Protein AF-A0A2S2PW31-F1 (afdb_monomer_lite)

Foldseek 3Di:
DDKDKDFDDDDPQCVVCQVQQFDRCVGQPLVNVLVVQVVVQVVQVVVQKHFPDDNVPSVVRRVANQWHWDDDPTIIMIDGNGHMDGNQWDKDKDWDDWDWEDDPQKIKTFDADTKIWIATPRPRDIDIQDDPQVVQPDVVVHVDHDGDPDDPDPALRRVLVVCVVVVHDPVSNVVRTDMDIDRDDPPQDWDWADPDPPDIDIYSQDPPDDPDDDPPPPPPPPDPDPPVQFDPPPPPCPDPVCPVVDDDPDPVNGGDPVDPPDDDDDPPDDDDVDPVVVVVVPPPDPDDDDDDWDDDPPDTDDDDPDDDDDDDDDDD

Radius of gyration: 28.31 Å; chains: 1; bounding box: 77×51×72 Å

Sequence (316 aa):
MLIKFINYERESSTHLHCKIGKIPPRLINVNILYDDLQKLTKILKKDGYELAISTDDISSYYNIPITECQFSKTEILVKLKIPIREIKTNWKLFQYIPAHFKSNNSTCIIYSEKTYVAVNKINNEHRIISGIGLQHCDPPVTDLCYIPKFSSDISLTPKCVESIFKNSPLNEINKYCYFQCVTQDENDDTIIKQIGIHTFAVTNPQPTLFISVFISVTLTIQRVLPISWTTLKSLKIIHEEQKDKMFFTNLTEILNHDWKKNIPNFHINKQIKDPEEYFKEIVLEKMYTCICIHQIDSFLVVTLHYIVMIVIHKCF

Structure (mmCIF, N/CA/C/O backbone):
data_AF-A0A2S2PW31-F1
#
_entry.id   AF-A0A2S2PW31-F1
#
loop_
_atom_site.group_PDB
_atom_site.id
_atom_site.type_symbol
_atom_site.label_atom_id
_atom_site.label_alt_id
_atom_site.label_comp_id
_atom_site.label_asym_id
_atom_site.label_entity_id
_atom_site.label_seq_id
_atom_site.pdbx_PDB_ins_code
_atom_site.Cartn_x
_atom_site.Cartn_y
_atom_site.Cartn_z
_atom_site.occupancy
_atom_site.B_iso_or_equiv
_atom_site.auth_seq_id
_atom_site.auth_comp_id
_atom_site.auth_asym_id
_atom_site.auth_atom_id
_atom_site.pdbx_PDB_model_num
ATOM 1 N N . MET A 1 1 ? -16.645 5.945 11.555 1.00 61.53 1 MET A N 1
ATOM 2 C CA . MET A 1 1 ? -15.922 6.524 12.710 1.00 61.53 1 MET A CA 1
ATOM 3 C C . MET A 1 1 ? -16.697 6.163 13.965 1.00 61.53 1 MET A C 1
ATOM 5 O O . MET A 1 1 ? -17.889 6.436 13.997 1.00 61.53 1 MET A O 1
ATOM 9 N N . LEU A 1 2 ? -16.061 5.516 14.945 1.00 70.19 2 LEU A N 1
ATOM 10 C CA . LEU A 1 2 ? -16.671 5.258 16.257 1.00 70.19 2 LEU A CA 1
ATOM 11 C C . LEU A 1 2 ? -16.166 6.312 17.242 1.00 70.19 2 LEU A C 1
ATOM 13 O O . LEU A 1 2 ? -14.972 6.604 17.256 1.00 70.19 2 LEU A O 1
ATOM 17 N N . ILE A 1 3 ? -17.067 6.892 18.029 1.00 70.69 3 ILE A N 1
ATOM 18 C CA . ILE A 1 3 ? -16.764 7.968 18.976 1.00 70.69 3 ILE A CA 1
ATOM 19 C C . ILE A 1 3 ? -17.248 7.539 20.360 1.00 70.69 3 ILE A C 1
ATOM 21 O O . ILE A 1 3 ? -18.401 7.127 20.490 1.00 70.69 3 ILE A O 1
ATOM 25 N N . LYS A 1 4 ? -16.394 7.658 21.385 1.00 77.75 4 LYS A N 1
ATOM 26 C CA . LYS A 1 4 ? -16.771 7.406 22.784 1.00 77.75 4 LYS A CA 1
ATOM 27 C C . LYS A 1 4 ? -16.286 8.489 23.734 1.00 77.75 4 LYS A C 1
ATOM 29 O O . LYS A 1 4 ? -15.140 8.917 23.638 1.00 77.75 4 LYS A O 1
ATOM 34 N N . PHE A 1 5 ? -17.159 8.847 24.673 1.00 71.75 5 PHE A N 1
ATOM 35 C CA . PHE A 1 5 ? -16.866 9.686 25.831 1.00 71.75 5 PHE A CA 1
ATOM 36 C C . PHE A 1 5 ? -16.784 8.798 27.065 1.00 71.75 5 PHE A C 1
ATOM 38 O O . PHE A 1 5 ? -17.670 7.970 27.285 1.00 71.75 5 PHE A O 1
ATOM 45 N N . ILE A 1 6 ? -15.705 8.928 27.830 1.00 75.75 6 ILE A N 1
ATOM 46 C CA . ILE A 1 6 ? -15.482 8.115 29.025 1.00 75.75 6 ILE A CA 1
ATOM 47 C C . ILE A 1 6 ? -14.974 9.025 30.145 1.00 75.75 6 ILE A C 1
ATOM 49 O O . ILE A 1 6 ? -14.079 9.843 29.920 1.00 75.75 6 ILE A O 1
ATOM 53 N N . ASN A 1 7 ? -15.542 8.870 31.343 1.00 70.50 7 ASN A N 1
ATOM 54 C CA . ASN A 1 7 ? -15.032 9.514 32.551 1.00 70.50 7 ASN A CA 1
ATOM 55 C C . ASN A 1 7 ? -13.636 8.974 32.855 1.00 70.50 7 ASN A C 1
ATOM 57 O O . ASN A 1 7 ? -13.423 7.761 32.888 1.00 70.50 7 ASN A O 1
ATOM 61 N N . TYR A 1 8 ? -12.684 9.881 33.031 1.00 62.16 8 TYR A N 1
ATOM 62 C CA . TYR A 1 8 ? -11.268 9.554 33.016 1.00 62.16 8 TYR A CA 1
ATOM 63 C C . TYR A 1 8 ? -10.553 10.122 34.241 1.00 62.16 8 TYR A C 1
ATOM 65 O O . TYR A 1 8 ? -10.504 11.335 34.438 1.00 62.16 8 TYR A O 1
ATOM 73 N N . GLU A 1 9 ? -9.933 9.238 35.021 1.00 67.00 9 GLU A N 1
ATOM 74 C CA . GLU A 1 9 ? -8.882 9.605 35.969 1.00 67.00 9 GLU A CA 1
ATOM 75 C C . GLU A 1 9 ? -7.525 9.535 35.261 1.00 67.00 9 GLU A C 1
ATOM 77 O O . GLU A 1 9 ? -7.250 8.594 34.517 1.00 67.00 9 GLU A O 1
ATOM 82 N N . ARG A 1 10 ? -6.672 10.549 35.462 1.00 67.06 10 ARG A N 1
ATOM 83 C CA . ARG A 1 10 ? -5.381 10.682 34.766 1.00 67.06 10 ARG A CA 1
ATOM 84 C C . ARG A 1 10 ? -4.503 9.445 34.968 1.00 67.06 10 ARG A C 1
ATOM 86 O O . ARG A 1 10 ? -3.886 9.283 36.014 1.00 67.06 10 ARG A O 1
ATOM 93 N N . GLU A 1 11 ? -4.366 8.633 33.925 1.00 73.81 11 GLU A N 1
ATOM 94 C CA . GLU A 1 11 ? -3.561 7.420 33.929 1.00 73.81 11 GLU A CA 1
ATOM 95 C C . GLU A 1 11 ? -2.531 7.411 32.785 1.00 73.81 11 GLU A C 1
ATOM 97 O O . GLU A 1 11 ? -2.844 7.618 31.610 1.00 73.81 11 GLU A O 1
ATOM 102 N N . SER A 1 12 ? -1.267 7.140 33.130 1.00 78.06 12 SER A N 1
ATOM 103 C CA . SER A 1 12 ? -0.129 7.219 32.199 1.00 78.06 12 SER A CA 1
ATOM 104 C C . SER A 1 12 ? -0.249 6.260 31.004 1.00 78.06 12 SER A C 1
ATOM 106 O O . SER A 1 12 ? 0.067 6.626 29.871 1.00 78.06 12 SER A O 1
ATOM 108 N N . SER A 1 13 ? -0.776 5.049 31.219 1.00 84.25 13 SER A N 1
ATOM 109 C CA . SER A 1 13 ? -0.904 4.031 30.167 1.00 84.25 13 SER A CA 1
ATOM 110 C C . SER A 1 13 ? -1.928 4.415 29.094 1.00 84.25 13 SER A C 1
ATOM 112 O O . SER A 1 13 ? -1.688 4.201 27.907 1.00 84.25 13 SER A O 1
ATOM 114 N N . THR A 1 14 ? -3.050 5.023 29.478 1.00 85.19 14 THR A N 1
ATOM 115 C CA . THR A 1 14 ? -4.075 5.514 28.545 1.00 85.19 14 THR A CA 1
ATOM 116 C C . THR A 1 14 ? -3.544 6.675 27.709 1.00 85.19 14 THR A C 1
ATOM 118 O O . THR A 1 14 ? -3.706 6.680 26.487 1.00 85.19 14 THR A O 1
ATOM 121 N N . HIS A 1 15 ? -2.827 7.616 28.335 1.00 87.06 15 HIS A N 1
ATOM 122 C CA . HIS A 1 15 ? -2.140 8.685 27.610 1.00 87.06 15 HIS A CA 1
ATOM 123 C C . HIS A 1 15 ? -1.120 8.144 26.608 1.00 87.06 15 HIS A C 1
ATOM 125 O O . HIS A 1 15 ? -1.061 8.643 25.484 1.00 87.06 15 HIS A O 1
ATOM 131 N N . LEU A 1 16 ? -0.346 7.123 26.988 1.00 90.12 16 LEU A N 1
ATOM 132 C CA . LEU A 1 16 ? 0.642 6.517 26.102 1.00 90.12 16 LEU A CA 1
ATOM 133 C C . LEU A 1 16 ? -0.015 5.904 24.862 1.00 90.12 16 LEU A C 1
ATOM 135 O O . LEU A 1 16 ? 0.392 6.251 23.757 1.00 90.12 16 LEU A O 1
ATOM 139 N N . HIS A 1 17 ? -1.046 5.063 25.029 1.00 92.62 17 HIS A N 1
ATOM 140 C CA . HIS A 1 17 ? -1.771 4.452 23.905 1.00 92.62 17 HIS A CA 1
ATOM 141 C C . HIS A 1 17 ? -2.334 5.512 22.955 1.00 92.62 17 HIS A C 1
ATOM 143 O O . HIS A 1 17 ? -2.095 5.450 21.752 1.00 92.62 17 HIS A O 1
ATOM 149 N N . CYS A 1 18 ? -2.982 6.541 23.500 1.00 90.94 18 CYS A N 1
ATOM 150 C CA . CYS A 1 18 ? -3.490 7.662 22.720 1.00 90.94 18 CYS A CA 1
ATOM 151 C C . CYS A 1 18 ? -2.388 8.428 21.974 1.00 90.94 18 CYS A C 1
ATOM 153 O O . CYS A 1 18 ? -2.574 8.788 20.815 1.00 90.94 18 CYS A O 1
ATOM 155 N N . LYS A 1 19 ? -1.230 8.661 22.609 1.00 92.12 19 LYS A N 1
ATOM 156 C CA . LYS A 1 19 ? -0.094 9.368 21.993 1.00 92.12 19 LYS A CA 1
ATOM 157 C C . LYS A 1 19 ? 0.487 8.601 20.804 1.00 92.12 19 LYS A C 1
ATOM 159 O O . LYS A 1 19 ? 0.916 9.226 19.842 1.00 92.12 19 LYS A O 1
ATOM 164 N N . ILE A 1 20 ? 0.495 7.269 20.864 1.00 92.69 20 ILE A N 1
ATOM 165 C CA . ILE A 1 20 ? 0.962 6.400 19.768 1.00 92.69 20 ILE A CA 1
ATOM 166 C C . ILE A 1 20 ? -0.168 5.972 18.815 1.00 92.69 20 ILE A C 1
ATOM 168 O O . ILE A 1 20 ? 0.043 5.115 17.961 1.00 92.69 20 ILE A O 1
ATOM 172 N N . GLY A 1 21 ? -1.374 6.528 18.972 1.00 92.88 21 GLY A N 1
ATOM 173 C CA . GLY A 1 21 ? -2.531 6.239 18.125 1.00 92.88 21 GLY A CA 1
ATOM 174 C C . GLY A 1 21 ? -3.148 4.848 18.307 1.00 92.88 21 GLY A C 1
ATOM 175 O O . GLY A 1 21 ? -3.945 4.429 17.473 1.00 92.88 21 GLY A O 1
ATOM 176 N N . LYS A 1 22 ? -2.819 4.111 19.371 1.00 94.62 22 LYS A N 1
ATOM 177 C CA . LYS A 1 22 ? -3.380 2.780 19.657 1.00 94.62 22 LYS A CA 1
ATOM 178 C C . LYS A 1 22 ? -4.625 2.860 20.535 1.00 94.62 22 LYS A C 1
ATOM 180 O O . LYS A 1 22 ? -4.785 3.786 21.330 1.00 94.62 22 LYS A O 1
ATOM 185 N N . ILE A 1 23 ? -5.485 1.849 20.416 1.00 95.19 23 ILE A N 1
ATOM 186 C CA . ILE A 1 23 ? -6.692 1.725 21.241 1.00 95.19 23 ILE A CA 1
ATOM 187 C C . ILE A 1 23 ? -6.270 1.505 22.702 1.00 95.19 23 ILE A C 1
ATOM 189 O O . ILE A 1 23 ? -5.549 0.542 22.964 1.00 95.19 23 ILE A O 1
ATOM 193 N N . PRO A 1 24 ? -6.716 2.329 23.668 1.00 94.50 24 PRO A N 1
ATOM 194 C CA . PRO A 1 24 ? -6.444 2.091 25.082 1.00 94.50 24 PRO A CA 1
ATOM 195 C C . PRO A 1 24 ? -7.301 0.915 25.595 1.00 94.50 24 PRO A C 1
ATOM 197 O O . PRO A 1 24 ? -8.514 1.081 25.763 1.00 94.50 24 PRO A O 1
ATOM 200 N N . PRO A 1 25 ? -6.721 -0.265 25.894 1.00 92.94 25 PRO A N 1
ATOM 201 C CA . PRO A 1 25 ? -7.494 -1.480 26.183 1.00 92.94 25 PRO A CA 1
ATOM 202 C C . PRO A 1 25 ? -8.290 -1.410 27.492 1.00 92.94 25 PRO A C 1
ATOM 204 O O . PRO A 1 25 ? -9.270 -2.130 27.659 1.00 92.94 25 PRO A O 1
ATOM 207 N N . ARG A 1 26 ? -7.894 -0.526 28.417 1.00 89.69 26 ARG A N 1
ATOM 208 C CA . ARG A 1 26 ? -8.625 -0.277 29.668 1.00 89.69 26 ARG A CA 1
ATOM 209 C C . ARG A 1 26 ? -9.922 0.496 29.459 1.00 89.69 26 ARG A C 1
ATOM 211 O O . ARG A 1 26 ? -10.888 0.254 30.169 1.00 89.69 26 ARG A O 1
ATOM 218 N N . LEU A 1 27 ? -9.936 1.409 28.489 1.00 91.00 27 LEU A N 1
ATOM 219 C CA . LEU A 1 27 ? -11.116 2.204 28.151 1.00 91.00 27 LEU A CA 1
ATOM 220 C C . LEU A 1 27 ? -12.034 1.462 27.181 1.00 91.00 27 LEU A C 1
ATOM 222 O O . LEU A 1 27 ? -13.255 1.510 27.301 1.00 91.00 27 LEU A O 1
ATOM 226 N N . ILE A 1 28 ? -11.436 0.785 26.203 1.00 94.38 28 ILE A N 1
ATOM 227 C CA . ILE A 1 28 ? -12.142 0.042 25.166 1.00 94.38 28 ILE A CA 1
ATOM 228 C C . ILE A 1 28 ? -11.588 -1.376 25.183 1.00 94.38 28 ILE A C 1
ATOM 230 O O . ILE A 1 28 ? -10.599 -1.682 24.515 1.00 94.38 28 ILE A O 1
ATOM 234 N N . ASN A 1 29 ? -12.213 -2.233 25.986 1.00 94.69 29 ASN A N 1
ATOM 235 C CA . ASN A 1 29 ? -11.852 -3.644 26.052 1.00 94.69 29 ASN A CA 1
ATOM 236 C C . ASN A 1 29 ? -12.358 -4.411 24.816 1.00 94.69 29 ASN A C 1
ATOM 238 O O . ASN A 1 29 ? -13.149 -3.898 24.020 1.00 94.69 29 ASN A O 1
ATOM 242 N N . VAL A 1 30 ? -11.896 -5.655 24.680 1.00 95.56 30 VAL A N 1
ATOM 243 C CA . VAL A 1 30 ? -12.170 -6.508 23.516 1.00 95.56 30 VAL A CA 1
ATOM 244 C C . VAL A 1 30 ? -13.670 -6.708 23.292 1.00 95.56 30 VAL A C 1
ATOM 246 O O . VAL A 1 30 ? -14.130 -6.581 22.163 1.00 95.56 30 VAL A O 1
ATOM 249 N N . ASN A 1 31 ? -14.441 -6.953 24.354 1.00 95.88 31 ASN A N 1
ATOM 250 C CA . ASN A 1 31 ? -15.886 -7.185 24.256 1.00 95.88 31 ASN A CA 1
ATOM 251 C C . ASN A 1 31 ? -16.618 -5.930 23.767 1.00 95.88 31 ASN A C 1
ATOM 253 O O . ASN A 1 31 ? -17.439 -5.998 22.858 1.00 95.88 31 ASN A O 1
ATOM 257 N N . ILE A 1 32 ? -16.256 -4.768 24.322 1.00 95.19 32 ILE A N 1
ATOM 258 C CA . ILE A 1 32 ? -16.809 -3.474 23.918 1.00 95.19 32 ILE A CA 1
ATOM 259 C C . ILE A 1 32 ? -16.522 -3.216 22.435 1.00 95.19 32 ILE A C 1
ATOM 261 O O . ILE A 1 32 ? -17.424 -2.826 21.694 1.00 95.19 32 ILE A O 1
ATOM 265 N N . LEU A 1 33 ? -15.276 -3.428 22.000 1.00 96.38 33 LEU A N 1
ATOM 266 C CA . LEU A 1 33 ? -14.902 -3.238 20.602 1.00 96.38 33 LEU A CA 1
ATOM 267 C C . LEU A 1 33 ? -15.634 -4.228 19.689 1.00 96.38 33 LEU A C 1
ATOM 269 O O . LEU A 1 33 ? -16.123 -3.827 18.637 1.00 96.38 33 LEU A O 1
ATOM 273 N N . TYR A 1 34 ? -15.748 -5.494 20.093 1.00 96.94 34 TYR A N 1
ATOM 274 C CA . TYR A 1 34 ? -16.436 -6.533 19.330 1.00 96.94 34 TYR A CA 1
ATOM 275 C C . TYR A 1 34 ? -17.898 -6.165 19.075 1.00 96.94 34 TYR A C 1
ATOM 277 O O . TYR A 1 34 ? -18.342 -6.162 17.926 1.00 96.94 34 TYR A O 1
ATOM 285 N N . ASP A 1 35 ? -18.628 -5.780 20.122 1.00 96.06 35 ASP A N 1
ATOM 286 C CA . ASP A 1 35 ? -20.036 -5.396 20.017 1.00 96.06 35 ASP A CA 1
ATOM 287 C C . ASP A 1 35 ? -20.230 -4.181 19.102 1.00 96.06 35 ASP A C 1
ATOM 289 O O . ASP A 1 35 ? -21.164 -4.134 18.292 1.00 96.06 35 ASP A O 1
ATOM 293 N N . ASP A 1 36 ? -19.332 -3.198 19.194 1.00 95.94 36 ASP A N 1
ATOM 294 C CA . ASP A 1 36 ? -19.364 -2.016 18.338 1.00 95.94 36 ASP A CA 1
ATOM 295 C C . ASP A 1 36 ? -19.042 -2.360 16.874 1.00 95.94 36 ASP A C 1
ATOM 297 O O . ASP A 1 36 ? -19.715 -1.867 15.964 1.00 95.94 36 ASP A O 1
ATOM 301 N N . LEU A 1 37 ? -18.073 -3.249 16.626 1.00 96.81 37 LEU A N 1
ATOM 302 C CA . LEU A 1 37 ? -17.738 -3.741 15.286 1.00 96.81 37 LEU A CA 1
ATOM 303 C C . LEU A 1 37 ? -18.874 -4.577 14.679 1.00 96.81 37 LEU A C 1
ATOM 305 O O . LEU A 1 37 ? -19.151 -4.451 13.485 1.00 96.81 37 LEU A O 1
ATOM 309 N N . GLN A 1 38 ? -19.585 -5.378 15.476 1.00 96.38 38 GLN A N 1
ATOM 310 C CA . GLN A 1 38 ? -20.761 -6.134 15.028 1.00 96.38 38 GLN A CA 1
ATOM 311 C C . GLN A 1 38 ? -21.903 -5.206 14.604 1.00 96.38 38 GLN A C 1
ATOM 313 O O . GLN A 1 38 ? -22.504 -5.385 13.539 1.00 96.38 38 GLN A O 1
ATOM 318 N N . LYS A 1 39 ? -22.186 -4.169 15.403 1.00 95.62 39 LYS A N 1
ATOM 319 C CA . LYS A 1 39 ? -23.168 -3.132 15.045 1.00 95.62 39 LYS A CA 1
ATOM 320 C C . LYS A 1 39 ? -22.755 -2.411 13.764 1.00 95.62 39 LYS A C 1
ATOM 322 O O . LYS A 1 39 ? -23.572 -2.275 12.855 1.00 95.62 39 LYS A O 1
ATOM 327 N N . LEU A 1 40 ? -21.487 -2.011 13.667 1.00 95.62 40 LEU A N 1
ATOM 328 C CA . LEU A 1 40 ? -20.946 -1.331 12.495 1.00 95.62 40 LEU A CA 1
ATOM 329 C C . LEU A 1 40 ? -21.036 -2.206 11.238 1.00 95.62 40 LEU A C 1
ATOM 331 O O . LEU A 1 40 ? -21.470 -1.726 10.197 1.00 95.62 40 LEU A O 1
ATOM 335 N N . THR A 1 41 ? -20.722 -3.497 11.335 1.00 95.69 41 THR A N 1
ATOM 336 C CA . THR A 1 41 ? -20.797 -4.448 10.213 1.00 95.69 41 THR A CA 1
ATOM 337 C C . THR A 1 41 ? -22.198 -4.512 9.606 1.00 95.69 41 THR A C 1
ATOM 339 O O . THR A 1 41 ? -22.346 -4.541 8.385 1.00 95.69 41 THR A O 1
ATOM 342 N N . LYS A 1 42 ? -23.248 -4.492 10.438 1.00 94.69 42 LYS A N 1
ATOM 343 C CA . LYS A 1 42 ? -24.643 -4.483 9.962 1.00 94.69 42 LYS A CA 1
ATOM 344 C C . LYS A 1 42 ? -24.986 -3.216 9.176 1.00 94.69 42 LYS A C 1
ATOM 346 O O . LYS A 1 42 ? -25.797 -3.287 8.257 1.00 94.69 42 LYS A O 1
ATOM 351 N N . ILE A 1 43 ? -24.392 -2.081 9.542 1.00 96.19 43 ILE A N 1
ATOM 352 C CA . ILE A 1 43 ? -24.570 -0.801 8.845 1.00 96.19 43 ILE A CA 1
ATOM 353 C C . ILE A 1 43 ? -23.794 -0.830 7.525 1.00 96.19 43 ILE A C 1
ATOM 355 O O . ILE A 1 43 ? -24.390 -0.642 6.472 1.00 96.19 43 ILE A O 1
ATOM 359 N N . LEU A 1 44 ? -22.504 -1.180 7.569 1.00 95.62 44 LEU A N 1
ATOM 360 C CA . LEU A 1 44 ? -21.617 -1.201 6.400 1.00 95.62 44 LEU A CA 1
ATOM 361 C C . LEU A 1 44 ? -22.146 -2.081 5.263 1.00 95.62 44 LEU A C 1
ATOM 363 O O . LEU A 1 44 ? -22.095 -1.679 4.102 1.00 95.62 44 LEU A O 1
ATOM 367 N N . LYS A 1 45 ? -22.716 -3.249 5.591 1.00 94.94 45 LYS A N 1
ATOM 368 C CA . LYS A 1 45 ? -23.276 -4.167 4.589 1.00 94.94 45 LYS A CA 1
ATOM 369 C C . LYS A 1 45 ? -24.402 -3.542 3.764 1.00 94.94 45 LYS A C 1
ATOM 371 O O . LYS A 1 45 ? -24.538 -3.890 2.595 1.00 94.94 45 LYS A O 1
ATOM 376 N N . LYS A 1 46 ? -25.193 -2.629 4.343 1.00 94.44 46 LYS A N 1
ATOM 377 C CA . LYS A 1 46 ? -26.258 -1.918 3.612 1.00 94.44 46 LYS A CA 1
ATOM 378 C C . LYS A 1 46 ? -25.689 -0.973 2.557 1.00 94.44 46 LYS A C 1
ATOM 380 O O . LYS A 1 46 ? -26.299 -0.808 1.508 1.00 94.44 46 LYS A O 1
ATOM 385 N N . ASP A 1 47 ? -24.498 -0.442 2.814 1.00 94.25 47 ASP A N 1
ATOM 386 C CA . ASP A 1 47 ? -23.818 0.527 1.956 1.00 94.25 47 ASP A CA 1
ATOM 387 C C . ASP A 1 47 ? -22.812 -0.135 0.990 1.00 94.25 47 ASP A C 1
ATOM 389 O O . ASP A 1 47 ? -22.103 0.555 0.262 1.00 94.25 47 ASP A O 1
ATOM 393 N N . GLY A 1 48 ? -22.729 -1.472 0.966 1.00 94.38 48 GLY A N 1
ATOM 394 C CA . GLY A 1 48 ? -21.804 -2.214 0.098 1.00 94.38 48 GLY A CA 1
ATOM 395 C C . GLY A 1 48 ? -20.361 -2.292 0.613 1.00 94.38 48 GLY A C 1
ATOM 396 O O . GLY A 1 48 ? -19.449 -2.619 -0.154 1.00 94.38 48 GLY A O 1
ATOM 397 N N . TYR A 1 49 ? -20.150 -2.029 1.904 1.00 95.25 49 TYR A N 1
ATOM 398 C CA . TYR A 1 49 ? -18.848 -2.091 2.565 1.00 95.25 49 TYR A CA 1
ATOM 399 C C . TYR A 1 49 ? -18.781 -3.224 3.591 1.00 95.25 49 TYR A C 1
ATOM 401 O O . TYR A 1 49 ? -19.786 -3.720 4.101 1.00 95.25 49 TYR A O 1
ATOM 409 N N . GLU A 1 50 ? -17.561 -3.594 3.948 1.00 95.25 50 GLU A N 1
ATOM 410 C CA . GLU A 1 50 ? -17.256 -4.507 5.041 1.00 95.25 50 GLU A CA 1
ATOM 411 C C . GLU A 1 50 ? -16.007 -4.052 5.800 1.00 95.25 50 GLU A C 1
ATOM 413 O O . GLU A 1 50 ? -15.284 -3.152 5.363 1.00 95.25 50 GLU A O 1
ATOM 418 N N . LEU A 1 51 ? -15.758 -4.652 6.963 1.00 95.06 51 LEU A N 1
ATOM 419 C CA . LEU A 1 51 ? -14.535 -4.406 7.720 1.00 95.06 51 LEU A CA 1
ATOM 420 C C . LEU A 1 51 ? -13.329 -4.958 6.949 1.00 95.06 51 LEU A C 1
ATOM 422 O O . LEU A 1 51 ? -13.386 -6.060 6.407 1.00 95.06 51 LEU A O 1
ATOM 426 N N . ALA A 1 52 ? -12.229 -4.203 6.907 1.00 92.62 52 ALA A N 1
ATOM 427 C CA . ALA A 1 52 ? -11.005 -4.680 6.259 1.00 92.62 52 ALA A CA 1
ATOM 428 C C . ALA A 1 52 ? -10.245 -5.711 7.116 1.00 92.62 52 ALA A C 1
ATOM 430 O O . ALA A 1 52 ? -9.486 -6.509 6.574 1.00 92.62 52 ALA A O 1
ATOM 431 N N . ILE A 1 53 ? -10.470 -5.708 8.434 1.00 93.19 53 ILE A N 1
ATOM 432 C CA . ILE A 1 53 ? -9.965 -6.702 9.389 1.00 93.19 53 ILE A CA 1
ATOM 433 C C . ILE A 1 53 ? -11.174 -7.501 9.886 1.00 93.19 53 ILE A C 1
ATOM 435 O O . ILE A 1 53 ? -12.198 -6.910 10.233 1.00 93.19 53 ILE A O 1
ATOM 439 N N . SER A 1 54 ? -11.080 -8.834 9.905 1.00 91.69 54 SER A N 1
ATOM 440 C CA . SER A 1 54 ? -12.172 -9.675 10.418 1.00 91.69 54 SER A CA 1
ATOM 441 C C . SER A 1 54 ? -12.401 -9.418 11.909 1.00 91.69 54 SER A C 1
ATOM 443 O O . SER A 1 54 ? -11.453 -9.198 12.662 1.00 91.69 54 SER A O 1
ATOM 445 N N . THR A 1 55 ? -13.651 -9.531 12.363 1.00 92.56 55 THR A N 1
ATOM 446 C CA . THR A 1 55 ? -13.970 -9.535 13.799 1.00 92.56 55 THR A CA 1
ATOM 447 C C . THR A 1 55 ? -13.343 -10.713 14.544 1.00 92.56 55 THR A C 1
ATOM 449 O O . THR A 1 55 ? -13.192 -10.634 15.759 1.00 92.56 55 THR A O 1
ATOM 452 N N . ASP A 1 56 ? -12.960 -11.776 13.831 1.00 93.06 56 ASP A N 1
ATOM 453 C CA . ASP A 1 56 ? -12.260 -12.931 14.406 1.00 93.06 56 ASP A CA 1
ATOM 454 C C . ASP A 1 56 ? -10.810 -12.596 14.789 1.00 93.06 56 ASP A C 1
ATOM 456 O O . ASP A 1 56 ? -10.237 -13.232 15.669 1.00 93.06 56 ASP A O 1
ATOM 460 N N . ASP A 1 57 ? -10.227 -11.568 14.164 1.00 93.69 57 ASP A N 1
ATOM 461 C CA . ASP A 1 57 ? -8.887 -11.056 14.459 1.00 93.69 57 ASP A CA 1
ATOM 462 C C . ASP A 1 57 ? -8.963 -9.680 15.134 1.00 93.69 57 ASP A C 1
ATOM 464 O O . ASP A 1 57 ? -8.367 -8.681 14.721 1.00 93.69 57 ASP A O 1
ATOM 468 N N . ILE A 1 58 ? -9.746 -9.616 16.211 1.00 93.94 58 ILE A N 1
ATOM 469 C CA . ILE A 1 58 ? -9.945 -8.377 16.964 1.00 93.94 58 ILE A CA 1
ATOM 470 C C . ILE A 1 58 ? -8.640 -7.831 17.566 1.00 93.94 58 ILE A C 1
ATOM 472 O O . ILE A 1 58 ? -8.494 -6.621 17.741 1.00 93.94 58 ILE A O 1
ATOM 476 N N . SER A 1 59 ? -7.666 -8.705 17.837 1.00 93.19 59 SER A N 1
ATOM 477 C CA . SER A 1 59 ? -6.328 -8.342 18.315 1.00 93.19 59 SER A CA 1
ATOM 478 C C . SER A 1 59 ? -5.611 -7.370 17.386 1.00 93.19 59 SER A C 1
ATOM 480 O O . SER A 1 59 ? -4.947 -6.449 17.866 1.00 93.19 59 SER A O 1
ATOM 482 N N . SER A 1 60 ? -5.774 -7.522 16.071 1.00 92.75 60 SER A N 1
ATOM 483 C CA . SER A 1 60 ? -5.104 -6.670 15.087 1.00 92.75 60 SER A CA 1
ATOM 484 C C . SER A 1 60 ? -5.507 -5.199 15.204 1.00 92.75 60 SER A C 1
ATOM 486 O O . SER A 1 60 ? -4.663 -4.323 15.024 1.00 92.75 60 SER A O 1
ATOM 488 N N . TYR A 1 61 ? -6.737 -4.899 15.636 1.00 93.88 61 TYR A N 1
ATOM 489 C CA . TYR A 1 61 ? -7.180 -3.521 15.884 1.00 93.88 61 TYR A CA 1
ATOM 490 C C . TYR A 1 61 ? -6.391 -2.810 16.993 1.00 93.88 61 TYR A C 1
ATOM 492 O O . TYR A 1 61 ? -6.226 -1.593 16.940 1.00 93.88 61 TYR A O 1
ATOM 500 N N . TYR A 1 62 ? -5.877 -3.546 17.983 1.00 94.25 62 TYR A N 1
ATOM 501 C CA . TYR A 1 62 ? -5.070 -2.978 19.069 1.00 94.25 62 TYR A CA 1
ATOM 502 C C . TYR A 1 62 ? -3.606 -2.753 18.671 1.00 94.25 62 TYR A C 1
ATOM 504 O O . TYR A 1 62 ? -2.889 -2.010 19.345 1.00 94.25 62 TYR A O 1
ATOM 512 N N . ASN A 1 63 ? -3.157 -3.366 17.574 1.00 91.19 63 ASN A N 1
ATOM 513 C CA . ASN A 1 63 ? -1.773 -3.278 17.118 1.00 91.19 63 ASN A CA 1
ATOM 514 C C . ASN A 1 63 ? -1.528 -2.120 16.146 1.00 91.19 63 ASN A C 1
ATOM 516 O O . ASN A 1 63 ? -0.391 -1.655 16.053 1.00 91.19 63 ASN A O 1
ATOM 520 N N . ILE A 1 64 ? -2.583 -1.602 15.513 1.00 90.00 64 ILE A N 1
ATOM 521 C CA . ILE A 1 64 ? -2.507 -0.551 14.493 1.00 90.00 64 ILE A CA 1
ATOM 522 C C . ILE A 1 64 ? -2.827 0.856 15.043 1.00 90.00 64 ILE A C 1
ATOM 524 O O . ILE A 1 64 ? -3.631 1.000 15.970 1.00 90.00 64 ILE A O 1
ATOM 528 N N . PRO A 1 65 ? -2.231 1.921 14.471 1.00 90.88 65 PRO A N 1
ATOM 529 C CA . PRO A 1 65 ? -2.428 3.298 14.923 1.00 90.88 65 PRO A CA 1
ATOM 530 C C . PRO A 1 65 ? -3.724 3.919 14.358 1.00 90.88 65 PRO A C 1
ATOM 532 O O . PRO A 1 65 ? -3.694 4.767 13.468 1.00 90.88 65 PRO A O 1
ATOM 535 N N . ILE A 1 66 ? -4.886 3.485 14.856 1.00 91.38 66 ILE A N 1
ATOM 536 C CA . ILE A 1 66 ? -6.220 3.913 14.375 1.00 91.38 66 ILE A CA 1
ATOM 537 C C . ILE A 1 66 ? -6.999 4.813 15.343 1.00 91.38 66 ILE A C 1
ATOM 539 O O . ILE A 1 66 ? -8.198 5.030 15.161 1.00 91.38 66 ILE A O 1
ATOM 543 N N . THR A 1 67 ? -6.356 5.316 16.390 1.00 94.00 67 THR A N 1
ATOM 544 C CA . THR A 1 67 ? -7.013 6.053 17.474 1.00 94.00 67 THR A CA 1
ATOM 545 C C . THR A 1 67 ? -6.589 7.513 17.503 1.00 94.00 67 THR A C 1
ATOM 547 O O . THR A 1 67 ? -5.406 7.827 17.439 1.00 94.00 67 THR A O 1
ATOM 550 N N . GLU A 1 68 ? -7.558 8.407 17.682 1.00 94.19 68 GLU A N 1
ATOM 551 C CA . GLU A 1 68 ? -7.331 9.805 18.047 1.00 94.19 68 GLU A CA 1
ATOM 552 C C . GLU A 1 68 ? -8.016 10.095 19.379 1.00 94.19 68 GLU A C 1
ATOM 554 O O . GLU A 1 68 ? -9.192 9.775 19.560 1.00 94.19 68 GLU A O 1
ATOM 559 N N . CYS A 1 69 ? -7.296 10.723 20.306 1.00 92.94 69 CYS A N 1
ATOM 560 C CA . CYS A 1 69 ? -7.833 11.065 21.617 1.00 92.94 69 CYS A CA 1
ATOM 561 C C . CYS A 1 69 ? -7.846 12.578 21.830 1.00 92.94 69 CYS A C 1
ATOM 563 O O . CYS A 1 69 ? -6.867 13.262 21.531 1.00 92.94 69 CYS A O 1
ATOM 565 N N . GLN A 1 70 ? -8.934 13.091 22.400 1.00 93.19 70 GLN A N 1
ATOM 566 C CA . GLN A 1 70 ? -9.030 14.461 22.900 1.00 93.19 70 GLN A CA 1
ATOM 567 C C . GLN A 1 70 ? -9.309 14.402 24.401 1.00 93.19 70 GLN A C 1
ATOM 569 O O . GLN A 1 70 ? -10.246 13.739 24.837 1.00 93.19 70 GLN A O 1
ATOM 574 N N . PHE A 1 71 ? -8.466 15.060 25.191 1.00 89.88 71 PHE A N 1
ATOM 575 C CA . PHE A 1 71 ? -8.543 15.031 26.649 1.00 89.88 71 PHE A CA 1
ATOM 576 C C . PHE A 1 71 ? -9.149 16.331 27.172 1.00 89.88 71 PHE A C 1
ATOM 578 O O . PHE A 1 71 ? -8.730 17.416 26.768 1.00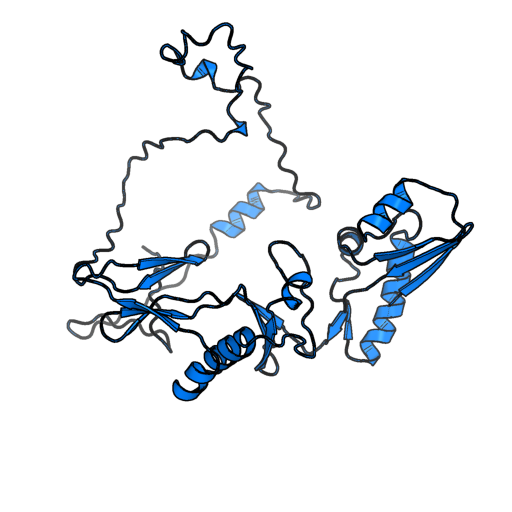 89.88 71 PHE A O 1
ATOM 585 N N . SER A 1 72 ? -10.089 16.217 28.105 1.00 86.31 72 SER A N 1
ATOM 586 C CA . SER A 1 72 ? -10.558 17.314 28.948 1.00 86.31 72 SER A CA 1
ATOM 587 C C . SER A 1 72 ? -10.057 17.116 30.389 1.00 86.31 72 SER A C 1
ATOM 589 O O . SER A 1 72 ? -9.188 16.281 30.650 1.00 86.31 72 SER A O 1
ATOM 591 N N . LYS A 1 73 ? -10.557 17.916 31.341 1.00 84.50 73 LYS A N 1
ATOM 592 C CA . LYS A 1 73 ? -10.206 17.759 32.764 1.00 84.50 73 LYS A CA 1
ATOM 593 C C . LYS A 1 73 ? -10.784 16.481 33.379 1.00 84.50 73 LYS A C 1
ATOM 595 O O . LYS A 1 73 ? -10.172 15.945 34.294 1.00 84.50 73 LYS A O 1
ATOM 600 N N . THR A 1 74 ? -11.940 16.030 32.900 1.00 85.81 74 THR A N 1
ATOM 601 C CA . THR A 1 74 ? -12.726 14.940 33.509 1.00 85.81 74 THR A CA 1
ATOM 602 C C . THR A 1 74 ? -13.065 13.825 32.528 1.00 85.81 74 THR A C 1
ATOM 604 O O . THR A 1 74 ? -13.474 12.742 32.937 1.00 85.81 74 THR A O 1
ATOM 607 N N . GLU A 1 75 ? -12.898 14.071 31.231 1.00 87.81 75 GLU A N 1
ATOM 608 C CA . GLU A 1 75 ? -13.353 13.174 30.180 1.00 87.81 75 GLU A CA 1
ATOM 609 C C . GLU A 1 75 ? -12.273 12.976 29.126 1.00 87.81 75 GLU A C 1
ATOM 611 O O . GLU A 1 75 ? -11.434 13.843 28.858 1.00 87.81 75 GLU A O 1
ATOM 616 N N . ILE A 1 76 ? -12.343 11.823 28.478 1.00 88.81 76 ILE A N 1
ATOM 617 C CA . ILE A 1 76 ? -11.597 11.531 27.267 1.00 88.81 76 ILE A CA 1
ATOM 618 C C . ILE A 1 76 ? -12.574 11.213 26.142 1.00 88.81 76 ILE A C 1
ATOM 620 O O . ILE A 1 76 ? -13.495 10.407 26.295 1.00 88.81 76 ILE A O 1
ATOM 624 N N . LEU A 1 77 ? -12.343 11.841 24.996 1.00 91.56 77 LEU A N 1
ATOM 625 C CA . LEU A 1 77 ? -12.995 11.513 23.745 1.00 91.56 77 LEU A CA 1
ATOM 626 C C . LEU A 1 77 ? -12.060 10.644 22.911 1.00 91.56 77 LEU A C 1
ATOM 628 O O . LEU A 1 77 ? -11.022 11.121 22.454 1.00 91.56 77 LEU A O 1
ATOM 632 N N . VAL A 1 78 ? -12.442 9.389 22.692 1.00 92.75 78 VAL A N 1
ATOM 633 C CA . VAL A 1 78 ? -11.690 8.434 21.871 1.00 92.75 78 VAL A CA 1
ATOM 634 C C . VAL A 1 78 ? -12.409 8.250 20.538 1.00 92.75 78 VAL A C 1
ATOM 636 O O . VAL A 1 78 ? -13.568 7.831 20.496 1.00 92.75 78 VAL A O 1
ATOM 639 N N . LYS A 1 79 ? -11.720 8.566 19.440 1.00 95.19 79 LYS A N 1
ATOM 640 C CA . LYS A 1 79 ? -12.196 8.377 18.067 1.00 95.19 79 LYS A CA 1
ATOM 641 C C . LYS A 1 79 ? -11.429 7.229 17.425 1.00 95.19 79 LYS A C 1
ATOM 643 O O . LYS A 1 79 ? -10.206 7.287 17.321 1.00 95.19 79 LYS A O 1
ATOM 648 N N . LEU A 1 80 ? -12.148 6.208 16.968 1.00 94.75 80 LEU A N 1
ATOM 649 C CA . LEU A 1 80 ? -11.571 5.066 16.259 1.00 94.75 80 LEU A CA 1
ATOM 650 C C . LEU A 1 80 ? -11.827 5.169 14.750 1.00 94.75 80 LEU A C 1
ATOM 652 O O . LEU A 1 80 ? -12.977 5.250 14.287 1.00 94.75 80 LEU A O 1
ATOM 656 N N . LYS A 1 81 ? -10.739 5.118 13.979 1.00 92.75 81 LYS A N 1
ATOM 657 C CA . LYS A 1 81 ? -10.709 5.053 12.515 1.00 92.75 81 LYS A CA 1
ATOM 658 C C . LYS A 1 81 ? -10.707 3.594 12.062 1.00 92.75 81 LYS A C 1
ATOM 660 O O . LYS A 1 81 ? -9.676 3.035 11.715 1.00 92.75 81 LYS A O 1
ATOM 665 N N . ILE A 1 82 ? -11.881 2.970 12.100 1.00 94.62 82 ILE A N 1
ATOM 666 C CA . ILE A 1 82 ? -12.053 1.564 11.716 1.00 94.62 82 ILE A CA 1
ATOM 667 C C . ILE A 1 82 ? -11.790 1.379 10.208 1.00 94.62 82 ILE A C 1
ATOM 669 O O . ILE A 1 82 ? -12.499 2.002 9.411 1.00 94.62 82 ILE A O 1
ATOM 673 N N . PRO A 1 83 ? -10.824 0.530 9.806 1.00 92.56 83 PRO A N 1
ATOM 674 C CA . PRO A 1 83 ? -10.570 0.218 8.403 1.00 92.56 83 PRO A CA 1
ATOM 675 C C . PRO A 1 83 ? -11.741 -0.541 7.769 1.00 92.56 83 PRO A C 1
ATOM 677 O O . PRO A 1 83 ? -12.193 -1.562 8.294 1.00 92.56 83 PRO A O 1
ATOM 680 N N . ILE A 1 84 ? -12.212 -0.055 6.621 1.00 93.62 84 ILE A N 1
ATOM 681 C CA . ILE A 1 84 ? -13.297 -0.658 5.837 1.00 93.62 84 ILE A CA 1
ATOM 682 C C . ILE A 1 84 ? -12.865 -0.819 4.379 1.00 93.62 84 ILE A C 1
ATOM 684 O O . ILE A 1 84 ? -11.981 -0.103 3.908 1.00 93.62 84 ILE A O 1
ATOM 688 N N . ARG A 1 85 ? -13.507 -1.737 3.659 1.00 91.06 85 ARG A N 1
ATOM 689 C CA . ARG A 1 85 ? -13.305 -1.954 2.222 1.00 91.06 85 ARG A CA 1
ATOM 690 C C . ARG A 1 85 ? -14.631 -2.189 1.507 1.00 91.06 85 ARG A C 1
ATOM 692 O O . ARG A 1 85 ? -15.615 -2.583 2.125 1.00 91.06 85 ARG A O 1
ATOM 699 N N . GLU A 1 86 ? -14.654 -1.942 0.205 1.00 91.50 86 GLU A N 1
ATOM 700 C CA . GLU A 1 86 ? -15.812 -2.215 -0.650 1.00 91.50 86 GLU A CA 1
ATOM 701 C C . GLU A 1 86 ? -15.881 -3.720 -0.969 1.00 91.50 86 GLU A C 1
ATOM 703 O O . GLU A 1 86 ? -14.887 -4.303 -1.405 1.00 91.50 86 GLU A O 1
ATOM 708 N N . ILE A 1 87 ? -17.049 -4.351 -0.788 1.00 89.44 87 ILE A N 1
ATOM 709 C CA . ILE A 1 87 ? -17.223 -5.819 -0.895 1.00 89.44 87 ILE A CA 1
ATOM 710 C C . ILE A 1 87 ? -16.857 -6.342 -2.295 1.00 89.44 87 ILE A C 1
ATOM 712 O O . ILE A 1 87 ? -16.312 -7.432 -2.447 1.00 89.44 87 ILE A O 1
ATOM 716 N N . LYS A 1 88 ? -17.140 -5.563 -3.344 1.00 86.06 88 LYS A N 1
ATOM 717 C CA . LYS A 1 88 ? -16.906 -5.939 -4.750 1.00 86.06 88 LYS A CA 1
ATOM 718 C C . LYS A 1 88 ? -15.576 -5.410 -5.289 1.00 86.06 88 LYS A C 1
ATOM 720 O O . LYS A 1 88 ? -15.483 -5.049 -6.460 1.00 86.06 88 LYS A O 1
ATOM 725 N N . THR A 1 89 ? -14.551 -5.339 -4.443 1.00 87.19 89 THR A N 1
ATOM 726 C CA . THR A 1 89 ? -13.217 -4.888 -4.854 1.00 87.19 89 THR A CA 1
ATOM 727 C C . THR A 1 89 ? -12.150 -5.902 -4.473 1.00 87.19 89 THR A C 1
ATOM 729 O O . THR A 1 89 ? -12.221 -6.543 -3.428 1.00 87.19 89 THR A O 1
ATOM 732 N N . ASN A 1 90 ? -11.153 -6.068 -5.341 1.00 89.38 90 ASN A N 1
ATOM 733 C CA . ASN A 1 90 ? -9.995 -6.914 -5.071 1.00 89.38 90 ASN A CA 1
ATOM 734 C C . ASN A 1 90 ? -8.730 -6.171 -5.486 1.00 89.38 90 ASN A C 1
ATOM 736 O O . ASN A 1 90 ? -8.225 -6.332 -6.601 1.00 89.38 90 ASN A O 1
ATOM 740 N N . TRP A 1 91 ? -8.270 -5.310 -4.585 1.00 90.31 91 TRP A N 1
ATOM 741 C CA . TRP A 1 91 ? -7.092 -4.486 -4.791 1.00 90.31 91 TRP A CA 1
ATOM 742 C C . TRP A 1 91 ? -5.814 -5.300 -4.599 1.00 90.31 91 TRP A C 1
ATOM 744 O O . TRP A 1 91 ? -5.614 -5.947 -3.572 1.00 90.31 91 TRP A O 1
ATOM 754 N N . LYS A 1 92 ? -4.920 -5.225 -5.583 1.00 90.50 92 LYS A N 1
ATOM 755 C CA . LYS A 1 92 ? -3.532 -5.671 -5.480 1.00 90.50 92 LYS A CA 1
ATOM 756 C C . LYS A 1 92 ? -2.603 -4.482 -5.597 1.00 90.50 92 LYS A C 1
ATOM 758 O O . LYS A 1 92 ? -2.778 -3.656 -6.483 1.00 90.50 92 LYS A O 1
ATOM 763 N N . LEU A 1 93 ? -1.613 -4.426 -4.720 1.00 90.44 93 LEU A N 1
ATOM 764 C CA . LEU A 1 93 ? -0.605 -3.381 -4.727 1.00 90.44 93 LEU A CA 1
ATOM 765 C C . LEU A 1 93 ? 0.656 -3.878 -5.438 1.00 90.44 93 LEU A C 1
ATOM 767 O O . LEU A 1 93 ? 1.142 -4.970 -5.148 1.00 90.44 93 LEU A O 1
ATOM 771 N N . PHE A 1 94 ? 1.187 -3.066 -6.344 1.00 89.81 94 PHE A N 1
ATOM 772 C CA . PHE A 1 94 ? 2.429 -3.311 -7.068 1.00 89.81 94 PHE A CA 1
ATOM 773 C C . PHE A 1 94 ? 3.394 -2.162 -6.817 1.00 89.81 94 PHE A C 1
ATOM 775 O O . PHE A 1 94 ? 2.986 -1.005 -6.834 1.00 89.81 94 PHE A O 1
ATOM 782 N N . GLN A 1 95 ? 4.671 -2.460 -6.602 1.00 89.62 95 GLN A N 1
ATOM 783 C CA . GLN A 1 95 ? 5.703 -1.431 -6.531 1.00 89.62 95 GLN A CA 1
ATOM 784 C C . GLN A 1 95 ? 6.206 -1.112 -7.938 1.00 89.62 95 GLN A C 1
ATOM 786 O O . GLN A 1 95 ? 6.576 -2.019 -8.683 1.00 89.62 95 GLN A O 1
ATOM 791 N N . TYR A 1 96 ? 6.261 0.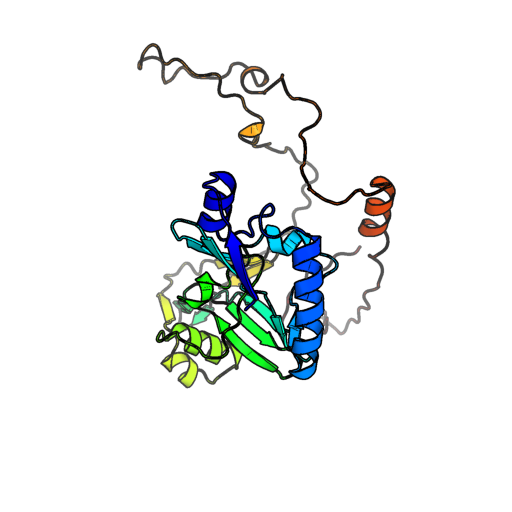171 -8.288 1.00 90.25 96 TYR A N 1
ATOM 792 C CA . TYR A 1 96 ? 6.934 0.610 -9.502 1.00 90.25 96 TYR A CA 1
ATOM 793 C C . TYR A 1 96 ? 8.450 0.603 -9.277 1.00 90.25 96 TYR A C 1
ATOM 795 O O . TYR A 1 96 ? 8.966 1.294 -8.396 1.00 90.25 96 TYR A O 1
ATOM 803 N N . ILE A 1 97 ? 9.164 -0.199 -10.069 1.00 89.19 97 ILE A N 1
ATOM 804 C CA . ILE A 1 97 ? 10.624 -0.290 -10.039 1.00 89.19 97 ILE A CA 1
ATOM 805 C C . ILE A 1 97 ? 11.138 0.095 -11.431 1.00 89.19 97 ILE A C 1
ATOM 807 O O . ILE A 1 97 ? 11.019 -0.710 -12.355 1.00 89.19 97 ILE A O 1
ATOM 811 N N . PRO A 1 98 ? 11.710 1.300 -11.615 1.00 87.25 98 PRO A N 1
ATOM 812 C CA . PRO A 1 98 ? 12.207 1.715 -12.921 1.00 87.25 98 PRO A CA 1
ATOM 813 C C . PRO A 1 98 ? 13.398 0.845 -13.335 1.00 87.25 98 PRO A C 1
ATOM 815 O O . PRO A 1 98 ? 14.315 0.619 -12.537 1.00 87.25 98 PRO A O 1
ATOM 818 N N . ALA A 1 99 ? 13.393 0.356 -14.571 1.00 85.38 99 ALA A N 1
ATOM 819 C CA . ALA A 1 99 ? 14.496 -0.400 -15.156 1.00 85.38 99 ALA A CA 1
ATOM 820 C C . ALA A 1 99 ? 15.353 0.506 -16.049 1.00 85.38 99 ALA A C 1
ATOM 822 O O . ALA A 1 99 ? 14.846 1.456 -16.649 1.00 85.38 99 ALA A O 1
ATOM 823 N N . HIS A 1 100 ? 16.648 0.203 -16.135 1.00 85.12 100 HIS A N 1
ATOM 824 C CA . HIS A 1 100 ? 17.519 0.844 -17.114 1.00 85.12 100 HIS A CA 1
ATOM 825 C C . HIS A 1 100 ? 17.215 0.282 -18.504 1.00 85.12 100 HIS A C 1
ATOM 827 O O . HIS A 1 100 ? 16.926 -0.910 -18.644 1.00 85.12 100 HIS A O 1
ATOM 833 N N . PHE A 1 101 ? 17.333 1.107 -19.535 1.00 83.88 101 PHE A N 1
ATOM 834 C CA . PHE A 1 101 ? 17.183 0.692 -20.926 1.00 83.88 101 PHE A CA 1
ATOM 835 C C . PHE A 1 101 ? 18.177 1.434 -21.822 1.00 83.88 101 PHE A C 1
ATOM 837 O O . PHE A 1 101 ? 18.622 2.530 -21.490 1.00 83.88 101 PHE A O 1
ATOM 844 N N . LYS A 1 102 ? 18.534 0.832 -22.958 1.00 81.94 102 LYS A N 1
ATOM 845 C CA . LYS A 1 102 ? 19.463 1.423 -23.926 1.00 81.94 102 LYS A CA 1
ATOM 846 C C . LYS A 1 102 ? 18.691 2.205 -24.986 1.00 81.94 102 LYS A C 1
ATOM 848 O O . LYS A 1 102 ? 17.712 1.699 -25.530 1.00 81.94 102 LYS A O 1
ATOM 853 N N . SER A 1 103 ? 19.135 3.421 -25.280 1.00 82.12 103 SER A N 1
ATOM 854 C CA . SER A 1 103 ? 18.584 4.278 -26.332 1.00 82.12 103 SER A CA 1
ATOM 855 C C . SER A 1 103 ? 19.689 5.165 -26.901 1.00 82.12 103 SER A C 1
ATOM 857 O O . SER A 1 103 ? 20.309 5.909 -26.150 1.00 82.12 103 SER A O 1
ATOM 859 N N . ASN A 1 104 ? 19.932 5.108 -28.215 1.00 79.44 104 ASN A N 1
ATOM 860 C CA . ASN A 1 104 ? 20.896 5.962 -28.933 1.00 79.44 104 ASN A CA 1
ATOM 861 C C . ASN A 1 104 ? 22.269 6.092 -28.228 1.00 79.44 104 ASN A C 1
ATOM 863 O O . ASN A 1 104 ? 22.664 7.190 -27.840 1.00 79.44 104 ASN A O 1
ATOM 867 N N . ASN A 1 105 ? 22.971 4.971 -28.013 1.00 82.38 105 ASN A N 1
ATOM 868 C CA . ASN A 1 105 ? 24.262 4.894 -27.292 1.00 82.38 105 ASN A CA 1
ATOM 869 C C . ASN A 1 105 ? 24.263 5.453 -25.858 1.00 82.38 105 ASN A C 1
ATOM 871 O O . ASN A 1 105 ? 25.311 5.691 -25.264 1.00 82.38 105 ASN A O 1
ATOM 875 N N . SER A 1 106 ? 23.086 5.648 -25.277 1.00 85.19 106 SER A N 1
ATOM 876 C CA . SER A 1 106 ? 22.937 6.068 -23.893 1.00 85.19 106 SER A CA 1
ATOM 877 C C . SER A 1 106 ? 22.193 5.004 -23.110 1.00 85.19 106 SER A C 1
ATOM 879 O O . SER A 1 106 ? 21.273 4.356 -23.622 1.00 85.19 106 SER A O 1
ATOM 881 N N . THR A 1 107 ? 22.559 4.863 -21.844 1.00 86.69 107 THR A N 1
ATOM 882 C CA . THR A 1 107 ? 21.756 4.114 -20.888 1.00 86.69 107 THR A CA 1
ATOM 883 C C . THR A 1 107 ? 20.859 5.090 -20.151 1.00 86.69 107 THR A C 1
ATOM 885 O O . THR A 1 107 ? 21.321 6.043 -19.525 1.00 86.69 107 THR A O 1
ATOM 888 N N . CYS A 1 108 ? 19.559 4.860 -20.258 1.00 86.25 108 CYS A N 1
ATOM 889 C CA . CYS A 1 108 ? 18.521 5.712 -19.717 1.00 86.25 108 CYS A CA 1
ATOM 890 C C . CYS A 1 108 ? 17.776 5.013 -18.583 1.00 86.25 108 CYS A C 1
ATOM 892 O O . CYS A 1 108 ? 17.619 3.792 -18.564 1.00 86.25 108 CYS A O 1
ATOM 894 N N . ILE A 1 109 ? 17.263 5.808 -17.652 1.00 89.00 109 ILE A N 1
ATOM 895 C CA . ILE A 1 109 ? 16.305 5.387 -16.636 1.00 89.00 109 ILE A CA 1
ATOM 896 C C . ILE A 1 109 ? 15.189 6.423 -16.543 1.00 89.00 109 ILE A C 1
ATOM 898 O O . ILE A 1 109 ? 15.414 7.624 -16.702 1.00 89.00 109 ILE A O 1
ATOM 902 N N . ILE A 1 110 ? 13.972 5.958 -16.279 1.00 88.38 110 ILE A N 1
ATOM 903 C CA . ILE A 1 110 ? 12.853 6.840 -15.952 1.00 88.38 110 ILE A CA 1
ATOM 904 C C . ILE A 1 110 ? 12.976 7.203 -14.478 1.00 88.38 110 ILE A C 1
ATOM 906 O O . ILE A 1 110 ? 12.786 6.350 -13.606 1.00 88.38 110 ILE A O 1
ATOM 910 N N . TYR A 1 111 ? 13.315 8.459 -14.202 1.00 86.88 111 TYR A N 1
ATOM 911 C CA . TYR A 1 111 ? 13.397 8.943 -12.835 1.00 86.88 111 TYR A CA 1
ATOM 912 C C . TYR A 1 111 ? 11.991 9.025 -12.241 1.00 86.88 111 TYR A C 1
ATOM 914 O O . TYR A 1 111 ? 11.089 9.644 -12.804 1.00 86.88 111 TYR A O 1
ATOM 922 N N . SER A 1 112 ? 11.810 8.386 -11.093 1.00 85.00 112 SER A N 1
ATOM 923 C CA . SER A 1 112 ? 10.560 8.381 -10.346 1.00 85.00 112 SER A CA 1
ATOM 924 C C . SER A 1 112 ? 10.885 8.193 -8.880 1.00 85.00 112 SER A C 1
ATOM 926 O O . SER A 1 112 ? 11.706 7.346 -8.520 1.00 85.00 112 SER A O 1
ATOM 928 N N . GLU A 1 113 ? 10.191 8.933 -8.027 1.00 87.69 113 GLU A N 1
ATOM 929 C CA . GLU A 1 113 ? 10.149 8.617 -6.605 1.00 87.69 113 GLU A CA 1
ATOM 930 C C . GLU A 1 113 ? 9.454 7.268 -6.361 1.00 87.69 113 GLU A C 1
ATOM 932 O O . GLU A 1 113 ? 8.819 6.686 -7.255 1.00 87.69 113 GLU A O 1
ATOM 937 N N . LYS A 1 114 ? 9.585 6.765 -5.129 1.00 88.81 114 LYS A N 1
ATOM 938 C CA . LYS A 1 114 ? 8.929 5.535 -4.680 1.00 88.81 114 LYS A CA 1
ATOM 939 C C . LYS A 1 114 ? 7.434 5.636 -4.970 1.00 88.81 114 LYS A C 1
ATOM 941 O O . LYS A 1 114 ? 6.767 6.538 -4.487 1.00 88.81 114 LYS A O 1
ATOM 946 N N . THR A 1 115 ? 6.926 4.716 -5.776 1.00 90.06 115 THR A N 1
ATOM 947 C CA . THR A 1 115 ? 5.543 4.762 -6.246 1.00 90.06 115 THR A CA 1
ATOM 948 C C . THR A 1 115 ? 4.955 3.363 -6.223 1.00 90.06 115 THR A C 1
ATOM 950 O O . THR A 1 115 ? 5.633 2.387 -6.560 1.00 90.06 115 THR A O 1
ATOM 953 N N . TYR A 1 116 ? 3.686 3.266 -5.847 1.00 91.25 116 TYR A N 1
ATOM 954 C CA . TYR A 1 116 ? 2.905 2.043 -5.943 1.00 91.25 116 TYR A CA 1
ATOM 955 C C . TYR A 1 116 ? 1.726 2.218 -6.895 1.00 91.25 116 TYR A C 1
ATOM 957 O O . TYR A 1 116 ? 1.187 3.310 -7.063 1.00 91.25 116 TYR A O 1
ATOM 965 N N . VAL A 1 117 ? 1.303 1.112 -7.492 1.00 91.88 117 VAL A N 1
ATOM 966 C CA . VAL A 1 117 ? 0.101 1.009 -8.313 1.00 91.88 117 VAL A CA 1
ATOM 967 C C . VAL A 1 117 ? -0.844 0.038 -7.623 1.00 91.88 117 VAL A C 1
ATOM 969 O O . VAL A 1 117 ? -0.540 -1.146 -7.484 1.00 91.88 117 VAL A O 1
ATOM 972 N N . ALA A 1 118 ? -1.986 0.533 -7.164 1.00 92.75 118 ALA A N 1
ATOM 973 C CA . ALA A 1 118 ? -3.075 -0.299 -6.679 1.00 92.75 118 ALA A CA 1
ATOM 974 C C . ALA A 1 118 ? -3.984 -0.644 -7.861 1.00 92.75 118 ALA A C 1
ATOM 976 O O . ALA A 1 118 ? -4.472 0.258 -8.528 1.00 92.75 118 ALA A O 1
ATOM 977 N N . VAL A 1 119 ? -4.221 -1.927 -8.121 1.00 92.25 119 VAL A N 1
ATOM 978 C CA . VAL A 1 119 ? -5.051 -2.414 -9.231 1.00 92.25 119 VAL A CA 1
ATOM 979 C C . VAL A 1 119 ? -6.196 -3.241 -8.676 1.00 92.25 119 VAL A C 1
ATOM 981 O O . VAL A 1 119 ? -5.972 -4.247 -8.000 1.00 92.25 119 VAL A O 1
ATOM 984 N N . ASN A 1 120 ? -7.423 -2.844 -8.975 1.00 91.81 120 ASN A N 1
ATOM 985 C CA . ASN A 1 120 ? -8.612 -3.614 -8.678 1.00 91.81 120 ASN A CA 1
ATOM 986 C C . ASN A 1 120 ? -8.851 -4.636 -9.790 1.00 91.81 120 ASN A C 1
ATOM 988 O O . ASN A 1 120 ? -9.191 -4.301 -10.922 1.00 91.81 120 ASN A O 1
ATOM 992 N N . LYS A 1 121 ? -8.710 -5.914 -9.447 1.00 90.19 121 LYS A N 1
ATOM 993 C CA . LYS A 1 121 ? -8.835 -7.024 -10.398 1.00 90.19 121 LYS A CA 1
ATOM 994 C C . LYS A 1 121 ? -10.233 -7.228 -10.973 1.00 90.19 121 LYS A C 1
ATOM 996 O O . LYS A 1 121 ? -10.375 -7.987 -11.923 1.00 90.19 121 LYS A O 1
ATOM 1001 N N . ILE A 1 122 ? -11.258 -6.642 -10.357 1.00 89.69 122 ILE A N 1
ATOM 1002 C CA . ILE A 1 122 ? -12.652 -6.883 -10.741 1.00 89.69 122 ILE A CA 1
ATOM 1003 C C . ILE A 1 122 ? -13.082 -5.924 -11.853 1.00 89.69 122 ILE A C 1
ATOM 1005 O O . ILE A 1 122 ? -13.717 -6.350 -12.810 1.00 89.69 122 ILE A O 1
ATOM 1009 N N . ASN A 1 123 ? -12.743 -4.640 -11.732 1.00 88.81 123 ASN A N 1
ATOM 1010 C CA . ASN A 1 123 ? -13.158 -3.591 -12.668 1.00 88.81 123 ASN A CA 1
ATOM 1011 C C . ASN A 1 123 ? -11.990 -3.004 -13.485 1.00 88.81 123 ASN A C 1
ATOM 1013 O O . ASN A 1 123 ? -12.208 -2.060 -14.238 1.00 88.81 123 ASN A O 1
ATOM 1017 N N . ASN A 1 124 ? -10.771 -3.539 -13.332 1.00 85.62 124 ASN A N 1
ATOM 1018 C CA . ASN A 1 124 ? -9.530 -3.020 -13.922 1.00 85.62 124 ASN A CA 1
ATOM 1019 C C . ASN A 1 124 ? -9.243 -1.544 -13.593 1.00 85.62 124 ASN A C 1
ATOM 1021 O O . ASN A 1 124 ? -8.481 -0.885 -14.295 1.00 85.62 124 ASN A O 1
ATOM 1025 N N . GLU A 1 125 ? -9.830 -1.018 -12.518 1.00 90.81 125 GLU A N 1
ATOM 1026 C CA . GLU A 1 125 ? -9.490 0.303 -12.008 1.00 90.81 125 GLU A CA 1
ATOM 1027 C C . GLU A 1 125 ? -8.097 0.256 -11.383 1.00 90.81 125 GLU A C 1
ATOM 1029 O O . GLU A 1 125 ? -7.781 -0.647 -10.606 1.00 90.81 125 GLU A O 1
ATOM 1034 N N . HIS A 1 126 ? -7.265 1.248 -11.677 1.00 91.12 126 HIS A N 1
ATOM 1035 C CA . HIS A 1 126 ? -5.969 1.413 -11.037 1.00 91.12 126 HIS A CA 1
ATOM 1036 C C . HIS A 1 126 ? -5.847 2.793 -10.408 1.00 91.12 126 HIS A C 1
ATOM 1038 O O . HIS A 1 126 ? -6.451 3.767 -10.857 1.00 91.12 126 HIS A O 1
ATOM 1044 N N . ARG A 1 127 ? -5.036 2.877 -9.357 1.00 91.25 127 ARG A N 1
ATOM 1045 C CA . ARG A 1 127 ? -4.702 4.124 -8.676 1.00 91.25 127 ARG A CA 1
ATOM 1046 C C . ARG A 1 127 ? -3.219 4.166 -8.377 1.00 91.25 127 ARG A C 1
ATOM 1048 O O . ARG A 1 127 ? -2.640 3.170 -7.945 1.00 91.25 127 ARG A O 1
ATOM 1055 N N . ILE A 1 128 ? -2.621 5.325 -8.606 1.00 91.19 128 ILE A N 1
ATOM 1056 C CA . ILE A 1 128 ? -1.212 5.555 -8.314 1.00 91.19 128 ILE A CA 1
ATOM 1057 C C . ILE A 1 128 ? -1.084 6.150 -6.917 1.00 91.19 128 ILE A C 1
ATOM 1059 O O . ILE A 1 128 ? -1.853 7.031 -6.536 1.00 91.19 128 ILE A O 1
ATOM 1063 N N . ILE A 1 129 ? -0.127 5.636 -6.151 1.00 89.94 129 ILE A N 1
ATOM 1064 C CA . ILE A 1 129 ? 0.170 6.056 -4.786 1.00 89.94 129 ILE A CA 1
ATOM 1065 C C . ILE A 1 129 ? 1.630 6.512 -4.756 1.00 89.94 129 ILE A C 1
ATOM 1067 O O . ILE A 1 129 ? 2.545 5.695 -4.856 1.00 89.94 129 ILE A O 1
ATOM 1071 N N . SER A 1 130 ? 1.825 7.820 -4.631 1.00 88.75 130 SER A N 1
ATOM 1072 C CA . SER A 1 130 ? 3.117 8.521 -4.618 1.00 88.75 130 SER A CA 1
ATOM 1073 C C . SER A 1 130 ? 3.085 9.671 -3.602 1.00 88.75 130 SER A C 1
ATOM 1075 O O . SER A 1 130 ? 2.040 9.930 -2.988 1.00 88.75 130 SER A O 1
ATOM 1077 N N . GLY A 1 131 ? 4.230 10.328 -3.381 1.00 86.56 131 GLY A N 1
ATOM 1078 C CA . GLY A 1 131 ? 4.358 11.480 -2.489 1.00 86.56 131 GLY A CA 1
ATOM 1079 C C . GLY A 1 131 ? 3.685 11.298 -1.120 1.00 86.56 131 GLY A C 1
ATOM 1080 O O . GLY A 1 131 ? 3.983 10.370 -0.366 1.00 86.56 131 GLY A O 1
ATOM 1081 N N . ILE A 1 132 ? 2.732 12.185 -0.804 1.00 83.50 132 ILE A N 1
ATOM 1082 C CA . ILE A 1 132 ? 1.986 12.203 0.472 1.00 83.50 132 ILE A CA 1
ATOM 1083 C C . ILE A 1 132 ? 1.179 10.910 0.687 1.00 83.50 132 ILE A C 1
ATOM 1085 O O . ILE A 1 132 ? 1.012 10.471 1.824 1.00 83.50 132 ILE A O 1
ATOM 1089 N N . GLY A 1 133 ? 0.720 10.254 -0.385 1.00 82.12 133 GLY A N 1
ATOM 1090 C CA . GLY A 1 133 ? -0.052 9.011 -0.295 1.00 82.12 133 GLY A CA 1
ATOM 1091 C C . GLY A 1 133 ? 0.720 7.857 0.355 1.00 82.12 133 GLY A C 1
ATOM 1092 O O . GLY A 1 133 ? 0.113 6.996 0.993 1.00 82.12 133 GLY A O 1
ATOM 1093 N N . LEU A 1 134 ? 2.055 7.873 0.271 1.00 85.44 134 LEU A N 1
ATOM 1094 C CA . LEU A 1 134 ? 2.921 6.858 0.879 1.00 85.44 134 LEU A CA 1
ATOM 1095 C C . LEU A 1 134 ? 2.869 6.872 2.411 1.00 85.44 134 LEU A C 1
ATOM 1097 O O . LEU A 1 134 ? 3.079 5.834 3.029 1.00 85.44 134 LEU A O 1
ATOM 1101 N N . GLN A 1 135 ? 2.519 8.002 3.042 1.00 82.50 135 GLN A N 1
ATOM 1102 C CA . GLN A 1 135 ? 2.371 8.081 4.506 1.00 82.50 135 GLN A CA 1
ATOM 1103 C C . GLN A 1 135 ? 1.292 7.131 5.045 1.00 82.50 135 GLN A C 1
ATOM 1105 O O . GLN A 1 135 ? 1.294 6.785 6.225 1.00 82.50 135 GLN A O 1
ATOM 1110 N N . HIS A 1 136 ? 0.356 6.723 4.188 1.00 81.12 136 HIS A N 1
ATOM 1111 C CA . HIS A 1 136 ? -0.756 5.844 4.541 1.00 81.12 136 HIS A CA 1
ATOM 1112 C C . HIS A 1 136 ? -0.710 4.499 3.810 1.00 81.12 136 HIS A C 1
ATOM 1114 O O . HIS A 1 136 ? -1.658 3.719 3.907 1.00 81.12 136 HIS A O 1
ATOM 1120 N N . CYS A 1 137 ? 0.350 4.244 3.043 1.00 80.62 137 CYS A N 1
ATOM 1121 C CA . CYS A 1 137 ? 0.508 3.040 2.248 1.00 80.62 137 CYS A CA 1
ATOM 1122 C C . CYS A 1 137 ? 1.990 2.817 1.926 1.00 80.62 137 CYS A C 1
ATOM 1124 O O . CYS A 1 137 ? 2.457 3.102 0.822 1.00 80.62 137 CYS A O 1
ATOM 1126 N N . ASP A 1 138 ? 2.723 2.295 2.906 1.00 78.75 138 ASP A N 1
ATOM 1127 C CA . ASP A 1 138 ? 4.099 1.847 2.721 1.00 78.75 138 ASP A CA 1
ATOM 1128 C C . ASP A 1 138 ? 4.249 0.452 3.346 1.00 78.75 138 ASP A C 1
ATOM 1130 O O . ASP A 1 138 ? 4.515 0.361 4.539 1.00 78.75 138 ASP A O 1
ATOM 1134 N N . PRO A 1 139 ? 4.043 -0.647 2.593 1.00 75.81 139 PRO A N 1
ATOM 1135 C CA . PRO A 1 139 ? 3.915 -2.002 3.150 1.00 75.81 139 PRO A CA 1
ATOM 1136 C C . PRO A 1 139 ? 5.046 -2.484 4.086 1.00 75.81 139 PRO A C 1
ATOM 1138 O O . PRO A 1 139 ? 4.749 -3.203 5.033 1.00 75.81 139 PRO A O 1
ATOM 1141 N N . PRO A 1 140 ? 6.328 -2.110 3.889 1.00 70.62 140 PRO A N 1
ATOM 1142 C CA . PRO A 1 140 ? 7.391 -2.353 4.869 1.00 70.62 140 PRO A CA 1
ATOM 1143 C C . PRO A 1 140 ? 7.180 -1.692 6.243 1.00 70.62 140 PRO A C 1
ATOM 1145 O O . PRO A 1 140 ? 7.819 -2.093 7.210 1.00 70.62 140 PRO A O 1
ATOM 1148 N N . VAL A 1 141 ? 6.342 -0.657 6.319 1.00 69.31 141 VAL A N 1
ATOM 1149 C CA . VAL A 1 141 ? 6.100 0.180 7.505 1.00 69.31 141 VAL A CA 1
ATOM 1150 C C . VAL A 1 141 ? 4.667 0.026 8.028 1.00 69.31 141 VAL A C 1
ATOM 1152 O O . VAL A 1 141 ? 4.447 0.107 9.235 1.00 69.31 141 VAL A O 1
ATOM 1155 N N . THR A 1 142 ? 3.687 -0.174 7.143 1.00 68.00 142 THR A N 1
ATOM 1156 C CA . THR A 1 142 ? 2.258 -0.178 7.469 1.00 68.00 142 THR A CA 1
ATOM 1157 C C . THR A 1 142 ? 1.592 -1.502 7.099 1.00 68.00 142 THR A C 1
ATOM 1159 O O . THR A 1 142 ? 1.612 -1.914 5.942 1.00 68.00 142 THR A O 1
ATOM 1162 N N . ASP A 1 143 ? 0.889 -2.114 8.058 1.00 71.19 143 ASP A N 1
ATOM 1163 C CA . ASP A 1 143 ? 0.119 -3.354 7.838 1.00 71.19 143 ASP A CA 1
ATOM 1164 C C . ASP A 1 143 ? -1.113 -3.149 6.937 1.00 71.19 143 ASP A C 1
ATOM 1166 O O . ASP A 1 143 ? -1.671 -4.095 6.382 1.00 71.19 143 ASP A O 1
ATOM 1170 N N . LEU A 1 144 ? -1.558 -1.897 6.794 1.00 81.50 144 LEU A N 1
ATOM 1171 C CA . LEU A 1 144 ? -2.695 -1.502 5.971 1.00 81.50 144 LEU A CA 1
ATOM 1172 C C . LEU A 1 144 ? -2.300 -0.375 5.023 1.00 81.50 144 LEU A C 1
ATOM 1174 O O . LEU A 1 144 ? -1.509 0.498 5.371 1.00 81.50 144 LEU A O 1
ATOM 1178 N N . CYS A 1 145 ? -2.902 -0.390 3.838 1.00 85.88 145 CYS A N 1
ATOM 1179 C CA . CYS A 1 145 ? -2.722 0.624 2.810 1.00 85.88 145 CYS A CA 1
ATOM 1180 C C . CYS A 1 145 ? -4.054 1.333 2.554 1.00 85.88 145 CYS A C 1
ATOM 1182 O O . CYS A 1 145 ? -5.046 0.696 2.189 1.00 85.88 145 CYS A O 1
ATOM 1184 N N . TYR A 1 146 ? -4.079 2.653 2.725 1.00 86.38 146 TYR A N 1
ATOM 1185 C CA . TYR A 1 146 ? -5.203 3.474 2.291 1.00 86.38 146 TYR A CA 1
ATOM 1186 C C . TYR A 1 146 ? -5.089 3.768 0.794 1.00 86.38 146 TYR A C 1
ATOM 1188 O O . TYR A 1 146 ? -4.124 4.381 0.343 1.00 86.38 146 TYR A O 1
ATOM 1196 N N . ILE A 1 147 ? -6.099 3.354 0.030 1.00 87.75 147 ILE A N 1
ATOM 1197 C CA . ILE A 1 147 ? -6.183 3.604 -1.410 1.00 87.75 147 ILE A CA 1
ATOM 1198 C C . ILE A 1 147 ? -7.084 4.833 -1.620 1.00 87.75 147 ILE A C 1
ATOM 1200 O O . ILE A 1 147 ? -8.312 4.715 -1.517 1.00 87.75 147 ILE A O 1
ATOM 1204 N N . PRO A 1 148 ? -6.523 6.024 -1.897 1.00 81.25 148 PRO A N 1
ATOM 1205 C CA . PRO A 1 148 ? -7.309 7.250 -1.979 1.00 81.25 148 PRO A CA 1
ATOM 1206 C C . PRO A 1 148 ? -8.266 7.203 -3.175 1.00 81.25 148 PRO A C 1
ATOM 1208 O O . PRO A 1 148 ? -7.910 6.683 -4.230 1.00 81.25 148 PRO A O 1
ATOM 1211 N N . LYS A 1 149 ? -9.493 7.726 -3.030 1.00 80.00 149 LYS A N 1
ATOM 1212 C CA . LYS A 1 149 ? -10.452 7.848 -4.154 1.00 80.00 149 LYS A CA 1
ATOM 1213 C C . LYS A 1 149 ? -10.036 8.912 -5.172 1.00 80.00 149 LYS A C 1
ATOM 1215 O O . LYS A 1 149 ? -10.384 8.801 -6.339 1.00 80.00 149 LYS A O 1
ATOM 1220 N N . PHE A 1 150 ? -9.264 9.900 -4.733 1.00 78.50 150 PHE A N 1
ATOM 1221 C CA . PHE A 1 150 ? -8.789 11.007 -5.553 1.00 78.50 150 PHE A CA 1
ATOM 1222 C C . PHE A 1 150 ? -7.292 11.195 -5.329 1.00 78.50 150 PHE A C 1
ATOM 1224 O O . PHE A 1 150 ? -6.834 11.114 -4.189 1.00 78.50 150 PHE A O 1
ATOM 1231 N N . SER A 1 151 ? -6.537 11.457 -6.397 1.00 69.31 151 SER A N 1
ATOM 1232 C CA . SER A 1 151 ? -5.137 11.854 -6.253 1.00 69.31 151 SER A CA 1
ATOM 1233 C C . SER A 1 151 ? -5.078 13.269 -5.688 1.00 69.31 151 SER A C 1
ATOM 1235 O O . SER A 1 151 ? -5.640 14.195 -6.271 1.00 69.31 151 SER A O 1
ATOM 1237 N N . SER A 1 152 ? -4.403 13.431 -4.555 1.00 66.94 152 SER A N 1
ATOM 1238 C CA . SER A 1 152 ? -4.031 14.742 -4.015 1.00 66.94 152 SER A CA 1
ATOM 1239 C C . SER A 1 152 ? -2.639 15.182 -4.473 1.00 66.94 152 SER A C 1
ATOM 1241 O O . SER A 1 152 ? -2.166 16.232 -4.047 1.00 66.94 152 SER A O 1
ATOM 1243 N N . ASP A 1 153 ? -1.956 14.364 -5.276 1.00 68.56 153 ASP A N 1
ATOM 1244 C CA . ASP A 1 153 ? -0.588 14.625 -5.698 1.00 68.56 153 ASP A CA 1
ATOM 1245 C C . ASP A 1 153 ? -0.572 15.511 -6.950 1.00 68.56 153 ASP A C 1
ATOM 1247 O O . ASP A 1 153 ? -1.197 15.202 -7.968 1.00 68.56 153 ASP A O 1
ATOM 1251 N N . ILE A 1 154 ? 0.132 16.637 -6.843 1.00 70.12 154 ILE A N 1
ATOM 1252 C CA . ILE A 1 154 ? 0.317 17.623 -7.915 1.00 70.12 154 ILE A CA 1
ATOM 1253 C C . ILE A 1 154 ? 1.535 17.238 -8.779 1.00 70.12 154 ILE A C 1
ATOM 1255 O O . ILE A 1 154 ? 1.729 17.793 -9.863 1.00 70.12 154 ILE A O 1
ATOM 1259 N N . SER A 1 155 ? 2.356 16.283 -8.326 1.00 76.44 155 SER A N 1
ATOM 1260 C CA . SER A 1 155 ? 3.562 15.864 -9.032 1.00 76.44 155 SER A CA 1
ATOM 1261 C C . SER A 1 155 ? 3.251 15.170 -10.367 1.00 76.44 155 SER A C 1
ATOM 1263 O O . SER A 1 155 ? 2.168 14.629 -10.609 1.00 76.44 155 SER A O 1
ATOM 1265 N N . LEU A 1 156 ? 4.226 15.208 -11.280 1.00 82.31 156 LEU A N 1
ATOM 1266 C CA . LEU A 1 156 ? 4.127 14.544 -12.584 1.00 82.31 156 LEU A CA 1
ATOM 1267 C C . LEU A 1 156 ? 4.395 13.036 -12.496 1.00 82.31 156 LEU A C 1
ATOM 1269 O O . LEU A 1 156 ? 3.956 12.293 -13.373 1.00 82.31 156 LEU A O 1
ATOM 1273 N N . THR A 1 157 ? 5.054 12.575 -11.428 1.00 83.56 157 THR A N 1
ATOM 1274 C CA . THR A 1 157 ? 5.386 11.165 -11.192 1.00 83.56 157 THR A CA 1
ATOM 1275 C C . THR A 1 157 ? 4.177 10.235 -11.339 1.00 83.56 157 THR A C 1
ATOM 1277 O O . THR A 1 157 ? 4.259 9.303 -12.142 1.00 83.56 157 THR A O 1
ATOM 1280 N N . PRO A 1 158 ? 3.028 10.465 -10.666 1.00 88.50 158 PRO A N 1
ATOM 1281 C CA . PRO A 1 158 ? 1.888 9.574 -10.810 1.00 88.50 158 PRO A CA 1
ATOM 1282 C C . PRO A 1 158 ? 1.338 9.535 -12.237 1.00 88.50 158 PRO A C 1
ATOM 1284 O O . PRO A 1 158 ? 0.965 8.464 -12.703 1.00 88.50 158 PRO A O 1
ATOM 1287 N N . LYS A 1 159 ? 1.368 10.651 -12.981 1.00 90.38 159 LYS A N 1
ATOM 1288 C CA . LYS A 1 159 ? 0.955 10.672 -14.397 1.00 90.38 159 LYS A CA 1
ATOM 1289 C C . LYS A 1 159 ? 1.925 9.912 -15.298 1.00 90.38 159 LYS A C 1
ATOM 1291 O O . LYS A 1 159 ? 1.489 9.248 -16.238 1.00 90.38 159 LYS A O 1
ATOM 1296 N N . CYS A 1 160 ? 3.224 9.987 -15.009 1.00 91.12 160 CYS A N 1
ATOM 1297 C CA . CYS A 1 160 ? 4.243 9.205 -15.700 1.00 91.12 160 CYS A CA 1
ATOM 1298 C C . CYS A 1 160 ? 4.010 7.703 -15.495 1.00 91.12 160 CYS A C 1
ATOM 1300 O O . CYS A 1 160 ? 3.835 6.968 -16.466 1.00 91.12 160 CYS A O 1
ATOM 1302 N N . VAL A 1 161 ? 3.928 7.258 -14.237 1.00 91.25 161 VAL A N 1
ATOM 1303 C CA . VAL A 1 161 ? 3.718 5.841 -13.904 1.00 91.25 161 VAL A CA 1
ATOM 1304 C C . VAL A 1 161 ? 2.379 5.345 -14.442 1.00 91.25 161 VAL A C 1
ATOM 1306 O O . VAL A 1 161 ? 2.315 4.248 -14.989 1.00 91.25 161 VAL A O 1
ATOM 1309 N N . GLU A 1 162 ? 1.324 6.157 -14.367 1.00 91.31 162 GLU A N 1
ATOM 1310 C CA . GLU A 1 162 ? 0.033 5.829 -14.969 1.00 91.31 162 GLU A CA 1
ATOM 1311 C C . GLU A 1 162 ? 0.126 5.651 -16.490 1.00 91.31 162 GLU A C 1
ATOM 1313 O O . GLU A 1 162 ? -0.422 4.689 -17.025 1.00 91.31 162 GLU A O 1
ATOM 1318 N N . SER A 1 163 ? 0.827 6.547 -17.188 1.00 90.06 163 SER A N 1
ATOM 1319 C CA . SER A 1 163 ? 0.993 6.470 -18.645 1.00 90.06 163 SER A CA 1
ATOM 1320 C C . SER A 1 163 ? 1.780 5.228 -19.060 1.00 90.06 163 SER A C 1
ATOM 1322 O O . SER A 1 163 ? 1.412 4.566 -20.027 1.00 90.06 163 SER A O 1
ATOM 1324 N N . ILE A 1 164 ? 2.820 4.871 -18.301 1.00 90.56 164 ILE A N 1
ATOM 1325 C CA . ILE A 1 164 ? 3.582 3.632 -18.507 1.00 90.56 164 ILE A CA 1
ATOM 1326 C C . ILE A 1 164 ? 2.691 2.412 -18.249 1.00 90.56 164 ILE A C 1
ATOM 1328 O O . ILE A 1 164 ? 2.646 1.497 -19.065 1.00 90.56 164 ILE A O 1
ATOM 1332 N N . PHE A 1 165 ? 1.944 2.407 -17.143 1.00 90.31 165 PHE A N 1
ATOM 1333 C CA . PHE A 1 165 ? 1.066 1.297 -16.766 1.00 90.31 165 PHE A CA 1
ATOM 1334 C C . PHE A 1 165 ? -0.052 1.059 -17.791 1.00 90.31 165 PHE A C 1
ATOM 1336 O O . PHE A 1 165 ? -0.394 -0.084 -18.083 1.00 90.31 165 PHE A O 1
ATOM 1343 N N . LYS A 1 166 ? -0.589 2.133 -18.381 1.00 88.94 166 LYS A N 1
ATOM 1344 C CA . LYS A 1 166 ? -1.583 2.083 -19.463 1.00 88.94 166 LYS A CA 1
ATOM 1345 C C . LYS A 1 166 ? -0.997 1.744 -20.834 1.00 88.94 166 LYS A C 1
ATOM 1347 O O . LYS A 1 166 ? -1.761 1.639 -21.790 1.00 88.94 166 LYS A O 1
ATOM 1352 N N . ASN A 1 167 ? 0.323 1.582 -20.941 1.00 88.25 167 ASN A N 1
ATOM 1353 C CA . ASN A 1 167 ? 1.026 1.398 -22.208 1.00 88.25 167 ASN A CA 1
ATOM 1354 C C . ASN A 1 167 ? 0.711 2.520 -23.220 1.00 88.25 167 ASN A C 1
ATOM 1356 O O . ASN A 1 167 ? 0.426 2.269 -24.393 1.00 88.25 167 ASN A O 1
ATOM 1360 N N . SER A 1 168 ? 0.702 3.768 -22.742 1.00 88.94 168 SER A N 1
ATOM 1361 C CA . SER A 1 168 ? 0.467 4.940 -23.583 1.00 88.94 168 SER A CA 1
ATOM 1362 C C . SER A 1 168 ? 1.560 5.092 -24.654 1.00 88.94 168 SER A C 1
ATOM 1364 O O . SER A 1 168 ? 2.698 4.669 -24.445 1.00 88.94 168 SER A O 1
ATOM 1366 N N . PRO A 1 169 ? 1.266 5.751 -25.788 1.00 88.94 169 PRO A N 1
ATOM 1367 C CA . PRO A 1 169 ? 2.276 6.065 -26.794 1.00 88.94 169 PRO A CA 1
ATOM 1368 C C . PRO A 1 169 ? 3.451 6.881 -26.227 1.00 88.94 169 PRO A C 1
ATOM 1370 O O . PRO A 1 169 ? 3.279 7.699 -25.320 1.00 88.94 169 PRO A O 1
ATOM 1373 N N . LEU A 1 170 ? 4.653 6.695 -26.787 1.00 83.44 170 LEU A N 1
ATOM 1374 C CA . LEU A 1 170 ? 5.890 7.297 -26.266 1.00 83.44 170 LEU A CA 1
ATOM 1375 C C . LEU A 1 170 ? 5.829 8.832 -26.185 1.00 83.44 170 LEU A C 1
ATOM 1377 O O . LEU A 1 170 ? 6.357 9.420 -25.249 1.00 83.44 170 LEU A O 1
ATOM 1381 N N . ASN A 1 171 ? 5.150 9.492 -27.125 1.00 87.94 171 ASN A N 1
ATOM 1382 C CA . ASN A 1 171 ? 4.948 10.942 -27.089 1.00 87.94 171 ASN A CA 1
ATOM 1383 C C . ASN A 1 171 ? 4.132 11.401 -25.866 1.00 87.94 171 ASN A C 1
ATOM 1385 O O . ASN A 1 171 ? 4.413 12.472 -25.342 1.00 87.94 171 ASN A O 1
ATOM 1389 N N . GLU A 1 172 ? 3.159 10.614 -25.397 1.00 89.19 172 GLU A N 1
ATOM 1390 C CA . GLU A 1 172 ? 2.403 10.894 -24.170 1.00 89.19 172 GLU A CA 1
ATOM 1391 C C . GLU A 1 172 ? 3.238 10.599 -22.924 1.00 89.19 172 GLU A C 1
ATOM 1393 O O . GLU A 1 172 ? 3.267 11.406 -21.998 1.00 89.19 172 GLU A O 1
ATOM 1398 N N . ILE A 1 173 ? 3.982 9.488 -22.921 1.00 87.12 173 ILE A N 1
ATOM 1399 C CA . ILE A 1 173 ? 4.911 9.153 -21.832 1.00 87.12 173 ILE A CA 1
ATOM 1400 C C . ILE A 1 173 ? 5.934 10.286 -21.647 1.00 87.12 173 ILE A C 1
ATOM 1402 O O . ILE A 1 173 ? 6.140 10.757 -20.529 1.00 87.12 173 ILE A O 1
ATOM 1406 N N . ASN A 1 174 ? 6.496 10.805 -22.741 1.00 88.12 174 ASN A N 1
ATOM 1407 C CA . ASN A 1 174 ? 7.487 11.885 -22.729 1.00 88.12 174 ASN A CA 1
ATOM 1408 C C . ASN A 1 174 ? 6.958 13.224 -22.193 1.00 88.12 174 ASN A C 1
ATOM 1410 O O . ASN A 1 174 ? 7.760 14.074 -21.817 1.00 88.12 174 ASN A O 1
ATOM 1414 N N . LYS A 1 175 ? 5.635 13.434 -22.126 1.00 91.56 175 LYS A N 1
ATOM 1415 C CA . LYS A 1 175 ? 5.063 14.648 -21.512 1.00 91.56 175 LYS A CA 1
ATOM 1416 C C . LYS A 1 175 ? 5.152 14.634 -19.991 1.00 91.56 175 LYS A C 1
ATOM 1418 O O . LYS A 1 175 ? 5.169 15.698 -19.378 1.00 91.56 175 LYS A O 1
ATOM 1423 N N . TYR A 1 176 ? 5.140 13.447 -19.384 1.00 90.94 176 TYR A N 1
ATOM 1424 C CA . TYR A 1 176 ? 5.035 13.290 -17.932 1.00 90.94 176 TYR A CA 1
ATOM 1425 C C . TYR A 1 176 ? 6.293 12.694 -17.302 1.00 90.94 176 TYR A C 1
ATOM 1427 O O . TYR A 1 176 ? 6.555 12.938 -16.127 1.00 90.94 176 TYR A O 1
ATOM 1435 N N . CYS A 1 177 ? 7.056 11.908 -18.058 1.00 90.25 177 CYS A N 1
ATOM 1436 C CA . CYS A 1 177 ? 8.219 11.190 -17.561 1.00 90.25 177 CYS A CA 1
ATOM 1437 C C . CYS A 1 177 ? 9.517 11.961 -17.796 1.00 90.25 177 CYS A C 1
ATOM 1439 O O . CYS A 1 177 ? 9.800 12.403 -18.908 1.00 90.25 177 CYS A O 1
ATOM 1441 N N . TYR A 1 178 ? 10.341 12.055 -16.751 1.00 90.88 178 TYR A N 1
ATOM 1442 C CA . TYR A 1 178 ? 11.705 12.561 -16.857 1.00 90.88 178 TYR A CA 1
ATOM 1443 C C . TYR A 1 178 ? 12.674 11.402 -17.103 1.00 90.88 178 TYR A C 1
ATOM 1445 O O . TYR A 1 178 ? 12.814 10.497 -16.275 1.00 90.88 178 TYR A O 1
ATOM 1453 N N . PHE A 1 179 ? 13.337 11.432 -18.255 1.00 90.00 179 PHE A N 1
ATOM 1454 C CA . PHE A 1 179 ? 14.344 10.451 -18.636 1.00 90.00 179 PHE A CA 1
ATOM 1455 C C . PHE A 1 179 ? 15.726 10.978 -18.278 1.00 90.00 179 PHE A C 1
ATOM 1457 O O . PHE A 1 179 ? 16.153 12.014 -18.783 1.00 90.00 179 PHE A O 1
ATOM 1464 N N . GLN A 1 180 ? 16.437 10.243 -17.430 1.00 90.12 180 GLN A N 1
ATOM 1465 C CA . GLN A 1 180 ? 17.836 10.509 -17.139 1.00 90.12 180 GLN A CA 1
ATOM 1466 C C . GLN A 1 180 ? 18.684 9.543 -17.958 1.00 90.12 180 GLN A C 1
ATOM 1468 O O . GLN A 1 180 ? 18.669 8.338 -17.709 1.00 90.12 180 GLN A O 1
ATOM 1473 N N . CYS A 1 181 ? 19.397 10.079 -18.943 1.00 88.25 181 CYS A N 1
ATOM 1474 C CA . CYS A 1 181 ? 20.263 9.314 -19.829 1.00 88.25 181 CYS A CA 1
ATOM 1475 C C . CYS A 1 181 ? 21.720 9.694 -19.590 1.00 88.25 181 CYS A C 1
ATOM 1477 O O . CYS A 1 181 ? 22.046 10.873 -19.460 1.00 88.25 181 CYS A O 1
ATOM 1479 N N . VAL A 1 182 ? 22.585 8.687 -19.550 1.00 86.56 182 VAL A N 1
ATOM 1480 C CA . VAL A 1 182 ? 24.036 8.853 -19.504 1.00 86.56 182 VAL A CA 1
ATOM 1481 C C . VAL A 1 182 ? 24.596 8.207 -20.762 1.00 86.56 182 VAL A C 1
ATOM 1483 O O . VAL A 1 182 ? 24.331 7.030 -21.022 1.00 86.56 182 VAL A O 1
ATOM 1486 N N . THR A 1 183 ? 25.321 8.987 -21.562 1.00 84.88 183 THR A N 1
ATOM 1487 C CA . THR A 1 183 ? 26.090 8.469 -22.695 1.00 84.88 183 THR A CA 1
ATOM 1488 C C . THR A 1 183 ? 27.134 7.509 -22.156 1.00 84.88 183 THR A C 1
ATOM 1490 O O . THR A 1 183 ? 27.888 7.874 -21.253 1.00 84.88 183 THR A O 1
ATOM 1493 N N . GLN A 1 184 ? 27.147 6.283 -22.666 1.00 70.38 184 GLN A N 1
ATOM 1494 C CA . GLN A 1 184 ? 28.219 5.357 -22.336 1.00 70.38 184 GLN A CA 1
ATOM 1495 C C . GLN A 1 184 ? 29.343 5.574 -23.346 1.00 70.38 184 GLN A C 1
ATOM 1497 O O . GLN A 1 184 ? 29.120 5.481 -24.554 1.00 70.38 184 GLN A O 1
ATOM 1502 N N . ASP A 1 185 ? 30.531 5.903 -22.841 1.00 68.69 185 ASP A N 1
ATOM 1503 C CA . ASP A 1 185 ? 31.766 5.687 -23.593 1.00 68.69 185 ASP A CA 1
ATOM 1504 C C . ASP A 1 185 ? 31.979 4.169 -23.751 1.00 68.69 185 ASP A C 1
ATOM 1506 O O . ASP A 1 185 ? 31.258 3.392 -23.133 1.00 68.69 185 ASP A O 1
ATOM 1510 N N . GLU A 1 186 ? 32.939 3.744 -24.578 1.00 60.53 186 GLU A N 1
ATOM 1511 C CA . GLU A 1 186 ? 33.149 2.388 -25.145 1.00 60.53 186 GLU A CA 1
ATOM 1512 C C . GLU A 1 186 ? 32.967 1.154 -24.216 1.00 60.53 186 GLU A C 1
ATOM 1514 O O . GLU A 1 186 ? 32.862 0.030 -24.706 1.00 60.53 186 GLU A O 1
ATOM 1519 N N . ASN A 1 187 ? 32.859 1.337 -22.898 1.00 60.66 187 ASN A N 1
ATOM 1520 C CA . ASN A 1 187 ? 32.419 0.328 -21.939 1.00 60.66 187 ASN A CA 1
ATOM 1521 C C . ASN A 1 187 ? 30.885 0.293 -21.802 1.00 60.66 187 ASN A C 1
ATOM 1523 O O . ASN A 1 187 ? 30.286 0.909 -20.915 1.00 60.66 187 ASN A O 1
ATOM 1527 N N . ASP A 1 188 ? 30.259 -0.506 -22.669 1.00 68.31 188 ASP A N 1
ATOM 1528 C CA . ASP A 1 188 ? 28.880 -0.990 -22.540 1.00 68.31 188 ASP A CA 1
ATOM 1529 C C . ASP A 1 188 ? 28.769 -1.960 -21.339 1.00 68.31 188 ASP A C 1
ATOM 1531 O O . ASP A 1 188 ? 28.671 -3.185 -21.483 1.00 68.31 188 ASP A O 1
ATOM 1535 N N . ASP A 1 189 ? 28.852 -1.422 -20.122 1.00 75.75 189 ASP A N 1
ATOM 1536 C CA . ASP A 1 189 ? 28.769 -2.225 -18.905 1.00 75.75 189 ASP A CA 1
ATOM 1537 C C . ASP A 1 189 ? 27.360 -2.806 -18.742 1.00 75.75 189 ASP A C 1
ATOM 1539 O O . ASP A 1 189 ? 26.340 -2.110 -18.842 1.00 75.75 189 ASP A O 1
ATOM 1543 N N . THR A 1 190 ? 27.302 -4.106 -18.447 1.00 79.81 190 THR A N 1
ATOM 1544 C CA . THR A 1 190 ? 26.056 -4.791 -18.106 1.00 79.81 190 THR A CA 1
ATOM 1545 C C . THR A 1 190 ? 25.564 -4.331 -16.740 1.00 79.81 190 THR A C 1
ATOM 1547 O O . THR A 1 190 ? 26.241 -4.487 -15.725 1.00 79.81 190 THR A O 1
ATOM 1550 N N . ILE A 1 191 ? 24.339 -3.811 -16.694 1.00 82.44 191 ILE A N 1
ATOM 1551 C CA . ILE A 1 191 ? 23.708 -3.347 -15.459 1.00 82.44 191 ILE A CA 1
ATOM 1552 C C . ILE A 1 191 ? 22.793 -4.440 -14.926 1.00 82.44 191 ILE A C 1
ATOM 1554 O O . ILE A 1 191 ? 21.835 -4.836 -15.587 1.00 82.44 191 ILE A O 1
ATOM 1558 N N . ILE A 1 192 ? 23.048 -4.883 -13.696 1.00 83.38 192 ILE A N 1
ATOM 1559 C CA . ILE A 1 192 ? 22.209 -5.852 -12.988 1.00 83.38 192 ILE A CA 1
ATOM 1560 C C . ILE A 1 192 ? 21.498 -5.132 -11.844 1.00 83.38 192 ILE A C 1
ATOM 1562 O O . ILE A 1 192 ? 22.133 -4.623 -10.922 1.00 83.38 192 ILE A O 1
ATOM 1566 N N . LYS A 1 193 ? 20.165 -5.096 -11.885 1.00 81.69 193 LYS A N 1
ATOM 1567 C CA . LYS A 1 193 ? 19.326 -4.499 -10.841 1.00 81.69 193 LYS A CA 1
ATOM 1568 C C . LYS A 1 193 ? 18.442 -5.558 -10.205 1.00 81.69 193 LYS A C 1
ATOM 1570 O O . LYS A 1 193 ? 17.637 -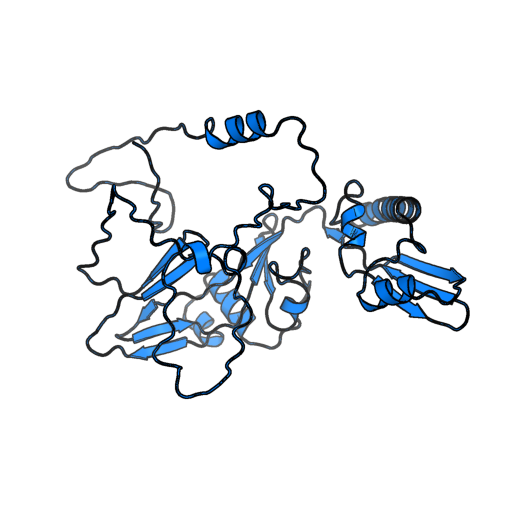6.183 -10.886 1.00 81.69 193 LYS A O 1
ATOM 1575 N N . GLN A 1 194 ? 18.530 -5.726 -8.891 1.00 80.50 194 GLN A N 1
ATOM 1576 C CA . GLN A 1 194 ? 17.584 -6.566 -8.163 1.00 80.50 194 GLN A CA 1
ATOM 1577 C C . GLN A 1 194 ? 16.199 -5.899 -8.137 1.00 80.50 194 GLN A C 1
ATOM 1579 O O . GLN A 1 194 ? 16.066 -4.745 -7.731 1.00 80.50 194 GLN A O 1
ATOM 1584 N N . ILE A 1 195 ? 15.170 -6.622 -8.579 1.00 79.88 195 ILE A N 1
ATOM 1585 C CA . ILE A 1 195 ? 13.766 -6.173 -8.608 1.00 79.88 195 ILE A CA 1
ATOM 1586 C C . ILE A 1 195 ? 12.850 -7.036 -7.724 1.00 79.88 195 ILE A C 1
ATOM 1588 O O . ILE A 1 195 ? 11.672 -6.732 -7.564 1.00 79.88 195 ILE A O 1
ATOM 1592 N N . GLY A 1 196 ? 13.389 -8.101 -7.125 1.00 76.75 196 GLY A N 1
ATOM 1593 C CA . GLY A 1 196 ? 12.706 -8.971 -6.169 1.00 76.75 196 GLY A CA 1
ATOM 1594 C C . GLY A 1 196 ? 13.699 -9.847 -5.401 1.00 76.75 196 GLY A C 1
ATOM 1595 O O . GLY A 1 196 ? 14.893 -9.835 -5.694 1.00 76.75 196 GLY A O 1
ATOM 1596 N N . ILE A 1 197 ? 13.219 -10.634 -4.432 1.00 77.25 197 ILE A N 1
ATOM 1597 C CA . ILE A 1 197 ? 14.073 -11.470 -3.556 1.00 77.25 197 ILE A CA 1
ATOM 1598 C C . ILE A 1 197 ? 15.013 -12.366 -4.380 1.00 77.25 197 ILE A C 1
ATOM 1600 O O . ILE A 1 197 ? 16.196 -12.482 -4.072 1.00 77.25 197 ILE A O 1
ATOM 1604 N N . HIS A 1 198 ? 14.502 -12.926 -5.477 1.00 82.06 198 HIS A N 1
ATOM 1605 C CA . HIS A 1 198 ? 15.248 -13.787 -6.396 1.00 82.06 198 HIS A CA 1
ATOM 1606 C C . HIS A 1 198 ? 15.067 -13.351 -7.854 1.00 82.06 198 HIS A C 1
ATOM 1608 O O . HIS A 1 198 ? 15.054 -14.177 -8.762 1.00 82.06 198 HIS A O 1
ATOM 1614 N N . THR A 1 199 ? 14.860 -12.054 -8.085 1.00 74.88 199 THR A N 1
ATOM 1615 C CA . THR A 1 199 ? 14.538 -11.532 -9.416 1.00 74.88 199 THR A CA 1
ATOM 1616 C C . THR A 1 199 ? 15.431 -10.348 -9.734 1.00 74.88 199 THR A C 1
ATOM 1618 O O . THR A 1 199 ? 15.507 -9.395 -8.958 1.00 74.88 199 THR A O 1
ATOM 1621 N N . PHE A 1 200 ? 16.085 -10.408 -10.891 1.00 82.38 200 PHE A N 1
ATOM 1622 C CA . PHE A 1 200 ? 17.026 -9.402 -11.362 1.00 82.38 200 PHE A CA 1
ATOM 1623 C C . PHE A 1 200 ? 16.647 -8.968 -12.777 1.00 82.38 200 PHE A C 1
ATOM 1625 O O . PHE A 1 200 ? 16.294 -9.796 -13.612 1.00 82.38 200 PHE A O 1
ATOM 1632 N N . ALA A 1 201 ? 16.718 -7.668 -13.032 1.00 79.38 201 ALA A N 1
ATOM 1633 C CA . ALA A 1 201 ? 16.686 -7.093 -14.364 1.00 79.38 201 ALA A CA 1
ATOM 1634 C C . ALA A 1 201 ? 18.127 -6.912 -14.845 1.00 79.38 201 ALA A C 1
ATOM 1636 O O . ALA A 1 201 ? 18.953 -6.357 -14.118 1.00 79.38 201 ALA A O 1
ATOM 1637 N N . VAL A 1 202 ? 18.412 -7.376 -16.058 1.00 82.38 202 VAL A N 1
ATOM 1638 C CA . VAL A 1 202 ? 19.712 -7.211 -16.710 1.00 82.38 202 VAL A CA 1
ATOM 1639 C C . VAL A 1 202 ? 19.526 -6.288 -17.906 1.00 82.38 202 VAL A C 1
ATOM 1641 O O . VAL A 1 202 ? 18.701 -6.559 -18.777 1.00 82.38 202 VAL A O 1
ATOM 1644 N N . THR A 1 203 ? 20.291 -5.205 -17.944 1.00 80.31 203 THR A N 1
ATOM 1645 C CA . THR A 1 203 ? 20.291 -4.220 -19.028 1.00 80.31 203 THR A CA 1
ATOM 1646 C C . THR A 1 203 ? 21.674 -4.187 -19.662 1.00 80.31 203 THR A C 1
ATOM 1648 O O . THR A 1 203 ? 22.673 -4.304 -18.958 1.00 80.31 203 THR A O 1
ATOM 1651 N N . ASN A 1 204 ? 21.729 -3.997 -20.982 1.00 77.00 204 ASN A N 1
ATOM 1652 C CA . ASN A 1 204 ? 22.977 -3.969 -21.750 1.00 77.00 204 ASN A CA 1
ATOM 1653 C C . ASN A 1 204 ? 23.839 -5.235 -21.545 1.00 77.00 204 ASN A C 1
ATOM 1655 O O . ASN A 1 204 ? 25.016 -5.127 -21.197 1.00 77.00 204 ASN A O 1
ATOM 1659 N N . PRO A 1 205 ? 23.266 -6.452 -21.674 1.00 77.69 205 PRO A N 1
ATOM 1660 C CA . PRO A 1 205 ? 24.069 -7.662 -21.571 1.00 77.69 205 PRO A CA 1
ATOM 1661 C C . PRO A 1 205 ? 25.127 -7.648 -22.678 1.00 77.69 205 PRO A C 1
ATOM 1663 O O . PRO A 1 205 ? 24.789 -7.500 -23.854 1.00 77.69 205 PRO A O 1
ATOM 1666 N N . GLN A 1 206 ? 26.399 -7.794 -22.308 1.00 71.38 206 GLN A N 1
ATOM 1667 C CA . GLN A 1 206 ? 27.452 -7.945 -23.306 1.00 71.38 206 GLN A CA 1
ATOM 1668 C C . GLN A 1 206 ? 27.192 -9.212 -24.141 1.00 71.38 206 GLN A C 1
ATOM 1670 O O . GLN A 1 206 ? 26.672 -10.194 -23.605 1.00 71.38 206 GLN A O 1
ATOM 1675 N N . PRO A 1 207 ? 27.564 -9.243 -25.435 1.00 70.12 207 PRO A N 1
ATOM 1676 C CA . PRO A 1 207 ? 27.362 -10.421 -26.288 1.00 70.12 207 PRO A CA 1
ATOM 1677 C C . PRO A 1 207 ? 28.005 -11.698 -25.724 1.00 70.12 207 PRO A C 1
ATOM 1679 O O . PRO A 1 207 ? 27.572 -12.806 -26.019 1.00 70.12 207 PRO A O 1
ATOM 1682 N N . THR A 1 208 ? 29.037 -11.528 -24.897 1.00 66.69 208 THR A N 1
ATOM 1683 C CA . THR A 1 208 ? 29.798 -12.572 -24.205 1.00 66.69 208 THR A CA 1
ATOM 1684 C C . THR A 1 208 ? 29.313 -12.825 -22.776 1.00 66.69 208 THR A C 1
ATOM 1686 O O . THR A 1 208 ? 30.018 -13.470 -22.003 1.00 66.69 208 THR A O 1
ATOM 1689 N N . LEU A 1 209 ? 28.138 -12.321 -22.380 1.00 62.12 209 LEU A N 1
ATOM 1690 C CA . LEU A 1 209 ? 27.582 -12.580 -21.055 1.00 62.12 209 LEU A CA 1
ATOM 1691 C C . LEU A 1 209 ? 27.232 -14.068 -20.926 1.00 62.12 209 LEU A C 1
ATOM 1693 O O . LEU A 1 209 ? 26.163 -14.521 -21.334 1.00 62.12 209 LEU A O 1
ATOM 1697 N N . PHE A 1 210 ? 28.133 -14.827 -20.311 1.00 64.44 210 PHE A N 1
ATOM 1698 C CA . PHE A 1 210 ? 27.894 -16.211 -19.932 1.00 64.44 210 PHE A CA 1
ATOM 1699 C C . PHE A 1 210 ? 27.342 -16.259 -18.511 1.00 64.44 210 PHE A C 1
ATOM 1701 O O . PHE A 1 210 ? 28.036 -15.959 -17.541 1.00 64.44 210 PHE A O 1
ATOM 1708 N N . ILE A 1 211 ? 26.086 -16.678 -18.377 1.00 59.38 211 ILE A N 1
ATOM 1709 C CA . ILE A 1 211 ? 25.504 -17.002 -17.074 1.00 59.38 211 ILE A CA 1
ATOM 1710 C C . ILE A 1 211 ? 25.882 -18.451 -16.762 1.00 59.38 211 ILE A C 1
ATOM 1712 O O . ILE A 1 211 ? 25.167 -19.390 -17.102 1.00 59.38 211 ILE A O 1
ATOM 1716 N N . SER A 1 212 ? 27.052 -18.644 -16.158 1.00 49.09 212 SER A N 1
ATOM 1717 C CA . SER A 1 212 ? 27.502 -19.962 -15.714 1.00 49.09 212 SER A CA 1
ATOM 1718 C C . SER A 1 212 ? 26.884 -20.308 -14.361 1.00 49.09 212 SER A C 1
ATOM 1720 O O . SER A 1 212 ? 27.112 -19.617 -13.366 1.00 49.09 212 SER A O 1
ATOM 1722 N N . VAL A 1 213 ? 26.145 -21.413 -14.301 1.00 47.50 213 VAL A N 1
ATOM 1723 C CA . VAL A 1 213 ? 25.700 -22.005 -13.037 1.00 47.50 213 VAL A CA 1
ATOM 1724 C C . VAL A 1 213 ? 26.862 -22.815 -12.465 1.00 47.50 213 VAL A C 1
ATOM 1726 O O . VAL A 1 213 ? 27.107 -23.946 -12.879 1.00 47.50 213 VAL A O 1
ATOM 1729 N N . PHE A 1 214 ? 27.610 -22.236 -11.526 1.00 43.44 214 PHE A N 1
ATOM 1730 C CA . PHE A 1 214 ? 28.644 -22.974 -10.805 1.00 43.44 214 PHE A CA 1
ATOM 1731 C C . PHE A 1 214 ? 28.004 -23.851 -9.730 1.00 43.44 214 PHE A C 1
ATOM 1733 O O . PHE A 1 214 ? 27.567 -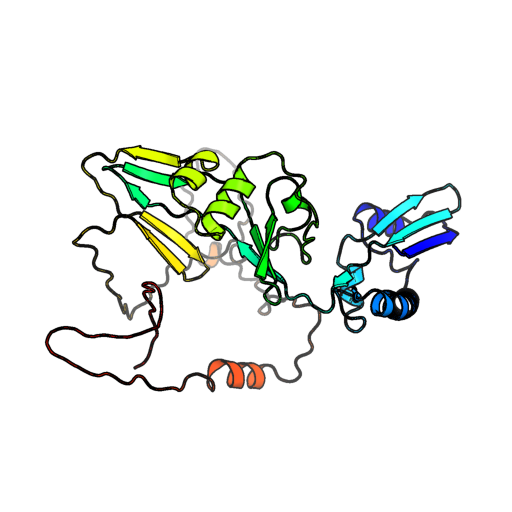23.368 -8.686 1.00 43.44 214 PHE A O 1
ATOM 1740 N N . ILE A 1 215 ? 27.995 -25.162 -9.959 1.00 43.72 215 ILE A N 1
ATOM 1741 C CA . ILE A 1 215 ? 27.787 -26.140 -8.891 1.00 43.72 215 ILE A CA 1
ATOM 1742 C C . ILE A 1 215 ? 29.131 -26.297 -8.169 1.00 43.72 215 ILE A C 1
ATOM 1744 O O . ILE A 1 215 ? 29.894 -27.221 -8.438 1.00 43.72 215 ILE A O 1
ATOM 1748 N N . SER A 1 216 ? 29.470 -25.372 -7.269 1.00 40.19 216 SER A N 1
ATOM 1749 C CA . SER A 1 216 ? 30.628 -25.559 -6.393 1.00 40.19 216 SER A CA 1
ATOM 1750 C C . SER A 1 216 ? 30.231 -26.473 -5.233 1.00 40.19 216 SER A C 1
ATOM 1752 O O . SER A 1 216 ? 29.774 -26.013 -4.182 1.00 40.19 216 SER A O 1
ATOM 1754 N N . VAL A 1 217 ? 30.417 -27.783 -5.399 1.00 46.16 217 VAL A N 1
ATOM 1755 C CA . VAL A 1 217 ? 30.497 -28.694 -4.250 1.00 46.16 217 VAL A CA 1
ATOM 1756 C C . VAL A 1 217 ? 31.855 -28.480 -3.590 1.00 46.16 217 VAL A C 1
ATOM 1758 O O . VAL A 1 217 ? 32.823 -29.162 -3.893 1.00 46.16 217 VAL A O 1
ATOM 1761 N N . THR A 1 218 ? 31.938 -27.446 -2.756 1.00 34.91 218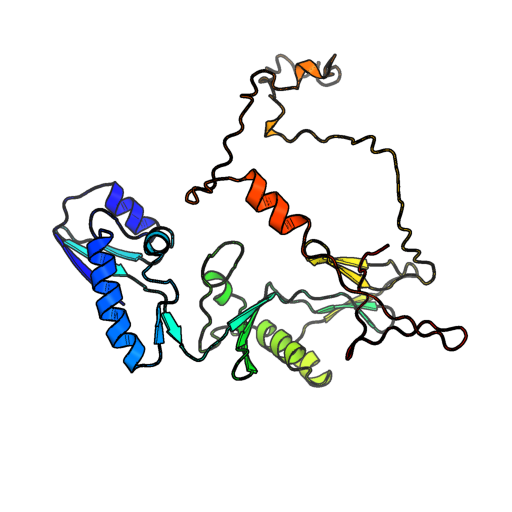 THR A N 1
ATOM 1762 C CA . THR A 1 218 ? 32.727 -27.348 -1.514 1.00 34.91 218 THR A CA 1
ATOM 1763 C C . THR A 1 218 ? 32.543 -25.935 -0.970 1.00 34.91 218 THR A C 1
ATOM 1765 O O . THR A 1 218 ? 33.261 -24.994 -1.293 1.00 34.91 218 THR A O 1
ATOM 1768 N N . LEU A 1 219 ? 31.521 -25.776 -0.133 1.00 32.72 219 LEU A N 1
ATOM 1769 C CA . LEU A 1 219 ? 31.336 -24.578 0.670 1.00 32.72 219 LEU A CA 1
ATOM 1770 C C . LEU A 1 219 ? 32.414 -24.543 1.767 1.00 32.72 219 LEU A C 1
ATOM 1772 O O . LEU A 1 219 ? 32.173 -25.008 2.880 1.00 32.72 219 LEU A O 1
ATOM 1776 N N . THR A 1 220 ? 33.573 -23.929 1.522 1.00 32.56 220 THR A N 1
ATOM 1777 C CA . THR A 1 220 ? 34.237 -23.205 2.617 1.00 32.56 220 THR A CA 1
ATOM 1778 C C . THR A 1 220 ? 33.435 -21.940 2.854 1.00 32.56 220 THR A C 1
ATOM 1780 O O . THR A 1 220 ? 33.693 -20.884 2.282 1.00 32.56 220 THR A O 1
ATOM 1783 N N . ILE A 1 221 ? 32.389 -22.085 3.667 1.00 34.44 221 ILE A N 1
ATOM 1784 C CA . ILE A 1 221 ? 31.600 -20.972 4.178 1.00 34.44 221 ILE A CA 1
ATOM 1785 C C . ILE A 1 221 ? 32.567 -20.063 4.943 1.00 34.44 221 ILE A C 1
ATOM 1787 O O . ILE A 1 221 ? 32.951 -20.382 6.068 1.00 34.44 221 ILE A O 1
ATOM 1791 N N . GLN A 1 222 ? 32.943 -18.916 4.377 1.00 37.19 222 GLN A N 1
ATOM 1792 C CA . GLN A 1 222 ? 33.398 -17.803 5.203 1.00 37.19 222 GLN A CA 1
ATOM 1793 C C . GLN A 1 222 ? 32.171 -17.291 5.953 1.00 37.19 222 GLN A C 1
ATOM 1795 O O . GLN A 1 222 ? 31.385 -16.486 5.457 1.00 37.19 222 GLN A O 1
ATOM 1800 N N . ARG A 1 223 ? 31.944 -17.859 7.140 1.00 38.31 223 ARG A N 1
ATOM 1801 C CA . ARG A 1 223 ? 30.892 -17.408 8.046 1.00 38.31 223 ARG A CA 1
ATOM 1802 C C . ARG A 1 223 ? 31.276 -16.022 8.542 1.00 38.31 223 ARG A C 1
ATOM 1804 O O . ARG A 1 223 ? 32.146 -15.892 9.396 1.00 38.31 223 ARG A O 1
ATOM 1811 N N . VAL A 1 224 ? 30.598 -14.998 8.040 1.00 38.31 224 VAL A N 1
ATOM 1812 C CA . VAL A 1 224 ? 30.505 -13.731 8.762 1.00 38.31 224 VAL A CA 1
ATOM 1813 C C . VAL A 1 224 ? 29.636 -14.012 9.981 1.00 38.31 224 VAL A C 1
ATOM 1815 O O . VAL A 1 224 ? 28.462 -14.357 9.844 1.00 38.31 224 VAL A O 1
ATOM 1818 N N . LEU A 1 225 ? 30.228 -13.954 11.172 1.00 38.69 225 LEU A N 1
ATOM 1819 C CA . LEU A 1 225 ? 29.472 -14.078 12.411 1.00 38.69 225 LEU A CA 1
ATOM 1820 C C . LEU A 1 225 ? 28.575 -12.835 12.536 1.00 38.69 225 LEU A C 1
ATOM 1822 O O . LEU A 1 225 ? 29.093 -11.716 12.489 1.00 38.69 225 LEU A O 1
ATOM 1826 N N . PRO A 1 226 ? 27.249 -12.991 12.682 1.00 42.44 226 PRO A N 1
ATOM 1827 C CA . PRO A 1 226 ? 26.374 -11.886 13.047 1.00 42.44 226 PRO A CA 1
ATOM 1828 C C . PRO A 1 226 ? 26.907 -11.180 14.300 1.00 42.44 226 PRO A C 1
ATOM 1830 O O . PRO A 1 226 ? 27.399 -11.843 15.208 1.00 42.44 226 PRO A O 1
ATOM 1833 N N . ILE A 1 227 ? 26.761 -9.855 14.397 1.00 47.66 227 ILE A N 1
ATOM 1834 C CA . ILE A 1 227 ? 27.163 -9.072 15.589 1.00 47.66 227 ILE A CA 1
ATOM 1835 C C . ILE A 1 227 ? 26.565 -9.642 16.891 1.00 47.66 227 ILE A C 1
ATOM 1837 O O . ILE A 1 227 ? 27.162 -9.541 17.953 1.00 47.66 227 ILE A O 1
ATOM 1841 N N . SER A 1 228 ? 25.406 -10.298 16.821 1.00 47.56 228 SER A N 1
ATOM 1842 C CA . SER A 1 228 ? 24.767 -10.983 17.952 1.00 47.56 228 SER A CA 1
ATOM 1843 C C . SER A 1 228 ? 25.494 -12.251 18.435 1.00 47.56 228 SER A C 1
ATOM 1845 O O . SER A 1 228 ? 25.151 -12.794 19.485 1.00 47.56 228 SER A O 1
ATOM 1847 N N . TRP A 1 229 ? 26.460 -12.758 17.667 1.00 43.59 229 TRP A N 1
ATOM 1848 C CA . TRP A 1 229 ? 27.245 -13.967 17.949 1.00 43.59 229 TRP A CA 1
ATOM 1849 C C . TRP A 1 229 ? 28.645 -13.621 18.469 1.00 43.59 229 TRP A C 1
ATOM 1851 O O . TRP A 1 229 ? 29.383 -14.513 18.890 1.00 43.59 229 TRP A O 1
ATOM 1861 N N . THR A 1 230 ? 29.001 -12.334 18.461 1.00 46.41 230 THR A N 1
ATOM 1862 C CA . THR A 1 230 ? 30.284 -11.835 18.937 1.00 46.41 230 THR A CA 1
ATOM 1863 C C . THR A 1 230 ? 30.084 -10.957 20.166 1.00 46.41 230 THR A C 1
ATOM 1865 O O . THR A 1 230 ? 29.222 -10.083 20.215 1.00 46.41 230 THR A O 1
ATOM 1868 N N . THR A 1 231 ? 30.874 -11.190 21.209 1.00 49.69 231 THR A N 1
ATOM 1869 C CA . THR A 1 231 ? 30.955 -10.279 22.356 1.00 49.69 231 THR A CA 1
ATOM 1870 C C . THR A 1 231 ? 32.196 -9.428 22.182 1.00 49.69 231 THR A C 1
ATOM 1872 O O . THR A 1 231 ? 33.302 -9.882 22.463 1.00 49.69 231 THR A O 1
ATOM 1875 N N . LEU A 1 232 ? 32.030 -8.179 21.743 1.00 49.72 232 LEU A N 1
ATOM 1876 C CA . LEU A 1 232 ? 33.078 -7.173 21.905 1.00 49.72 232 LEU A CA 1
ATOM 1877 C C . LEU A 1 232 ? 33.192 -6.883 23.403 1.00 49.72 232 LEU A C 1
ATOM 1879 O O . LEU A 1 232 ? 32.519 -6.005 23.944 1.00 49.72 232 LEU A O 1
ATOM 1883 N N . LYS A 1 233 ? 34.014 -7.680 24.094 1.00 45.25 233 LYS A N 1
ATOM 1884 C CA . LYS A 1 233 ? 34.470 -7.374 25.449 1.00 45.25 233 LYS A CA 1
ATOM 1885 C C . LYS A 1 233 ? 35.009 -5.948 25.386 1.00 45.25 233 LYS A C 1
ATOM 1887 O O . LYS A 1 233 ? 35.833 -5.654 24.524 1.00 45.25 233 LYS A O 1
ATOM 1892 N N . SER A 1 234 ? 34.480 -5.055 26.216 1.00 41.22 234 SER A N 1
ATOM 1893 C CA . SER A 1 234 ? 34.841 -3.640 26.206 1.00 41.22 234 SER A CA 1
ATOM 1894 C C . SER A 1 234 ? 36.363 -3.489 26.263 1.00 41.22 234 SER A C 1
ATOM 1896 O O . SER A 1 234 ? 37.000 -3.723 27.290 1.00 41.22 234 SER A O 1
ATOM 1898 N N . LEU A 1 235 ? 36.951 -3.130 25.123 1.00 42.72 235 LEU A N 1
ATOM 1899 C CA . LEU A 1 235 ? 38.365 -2.815 25.000 1.00 42.72 235 LEU A CA 1
ATOM 1900 C C . LEU A 1 235 ? 38.593 -1.506 25.754 1.00 42.72 235 LEU A C 1
ATOM 1902 O O . LEU A 1 235 ? 38.299 -0.424 25.249 1.00 42.72 235 LEU A O 1
ATOM 1906 N N . LYS A 1 236 ? 39.089 -1.591 26.993 1.00 42.22 236 LYS A N 1
ATOM 1907 C CA . LYS A 1 236 ? 39.695 -0.430 27.648 1.00 42.22 236 LYS A CA 1
ATOM 1908 C C . LYS A 1 236 ? 40.994 -0.132 26.906 1.00 42.22 236 LYS A C 1
ATOM 1910 O O . LYS A 1 236 ? 41.997 -0.804 27.116 1.00 42.22 236 LYS A O 1
ATOM 1915 N N . ILE A 1 237 ? 40.951 0.855 26.017 1.00 46.38 237 ILE A N 1
ATOM 1916 C CA . ILE A 1 237 ? 42.141 1.425 25.388 1.00 46.38 237 ILE A CA 1
ATOM 1917 C C . ILE A 1 237 ? 42.893 2.156 26.498 1.00 46.38 237 ILE A C 1
ATOM 1919 O O . ILE A 1 237 ? 42.432 3.191 26.972 1.00 46.38 237 ILE A O 1
ATOM 1923 N N . ILE A 1 238 ? 43.996 1.577 26.976 1.00 51.09 238 ILE A N 1
ATOM 1924 C CA . ILE A 1 238 ? 44.797 2.199 28.036 1.00 51.09 238 ILE A CA 1
ATOM 1925 C C . ILE A 1 238 ? 45.805 3.192 27.429 1.00 51.09 238 ILE A C 1
ATOM 1927 O O . ILE A 1 238 ? 46.049 4.206 28.063 1.00 51.09 238 ILE A O 1
ATOM 1931 N N . HIS A 1 239 ? 46.292 2.996 26.189 1.00 50.94 239 HIS A N 1
ATOM 1932 C CA . HIS A 1 239 ? 47.086 3.991 25.443 1.00 50.94 239 HIS A CA 1
ATOM 1933 C C . HIS A 1 239 ? 47.054 3.775 23.915 1.00 50.94 239 HIS A C 1
ATOM 1935 O O . HIS A 1 239 ? 46.933 2.650 23.433 1.00 50.94 239 HIS A O 1
ATOM 1941 N N . GLU A 1 240 ? 47.175 4.872 23.159 1.00 52.88 240 GLU A N 1
ATOM 1942 C CA . GLU A 1 240 ? 47.005 4.963 21.696 1.00 52.88 240 GLU A CA 1
ATOM 1943 C C . GLU A 1 240 ? 48.140 4.296 20.886 1.00 52.88 240 GLU A C 1
ATOM 1945 O O . GLU A 1 240 ? 47.942 3.902 19.739 1.00 52.88 240 GLU A O 1
ATOM 1950 N N . GLU A 1 241 ? 49.296 4.055 21.508 1.00 54.41 241 GLU A N 1
ATOM 1951 C CA . GLU A 1 241 ? 50.491 3.476 20.869 1.00 54.41 241 GLU A CA 1
ATOM 1952 C C . GLU A 1 241 ? 50.415 1.954 20.617 1.00 54.41 241 GLU A C 1
ATOM 1954 O O . GLU A 1 241 ? 51.320 1.372 20.024 1.00 54.41 241 GLU A O 1
ATOM 1959 N N . GLN A 1 242 ? 49.343 1.274 21.043 1.00 51.56 242 GLN A N 1
ATOM 1960 C CA . GLN A 1 242 ? 49.178 -0.181 20.862 1.00 51.56 242 GLN A CA 1
ATOM 1961 C C . GLN A 1 242 ? 48.194 -0.577 19.751 1.00 51.56 242 GLN A C 1
ATOM 1963 O O . GLN A 1 242 ? 47.840 -1.751 19.626 1.00 51.56 242 GLN A O 1
ATOM 1968 N N . LYS A 1 243 ? 47.759 0.379 18.924 1.00 53.75 243 LYS A N 1
ATOM 1969 C CA . LYS A 1 243 ? 46.712 0.177 17.909 1.00 53.75 243 LYS A CA 1
ATOM 1970 C C . LYS A 1 243 ? 47.059 -0.901 16.870 1.00 53.75 243 LYS A C 1
ATOM 1972 O O . LYS A 1 243 ? 46.184 -1.669 16.484 1.00 53.75 243 LYS A O 1
ATOM 1977 N N . ASP A 1 244 ? 48.338 -1.035 16.519 1.00 50.00 244 ASP A N 1
ATOM 1978 C CA . ASP A 1 244 ? 48.807 -1.968 15.480 1.00 50.00 244 ASP A CA 1
ATOM 1979 C C . ASP A 1 244 ? 49.136 -3.379 16.005 1.00 50.00 244 ASP A C 1
ATOM 1981 O O . ASP A 1 244 ? 49.549 -4.253 15.246 1.00 50.00 244 ASP A O 1
ATOM 1985 N N . LYS A 1 245 ? 48.955 -3.630 17.310 1.00 50.12 245 LYS A N 1
ATOM 1986 C CA . LYS A 1 245 ? 49.190 -4.943 17.946 1.00 50.12 245 LYS A CA 1
ATOM 1987 C C . LYS A 1 245 ? 47.896 -5.641 18.370 1.00 50.12 245 LYS A C 1
ATOM 1989 O O . LYS A 1 245 ? 47.926 -6.550 19.197 1.00 50.12 245 LYS A O 1
ATOM 1994 N N . MET A 1 246 ? 46.758 -5.219 17.823 1.00 53.72 246 MET A N 1
ATOM 1995 C CA . MET A 1 246 ? 45.458 -5.795 18.152 1.00 53.72 246 MET A CA 1
ATOM 1996 C C . MET A 1 246 ? 45.128 -6.954 17.214 1.00 53.72 246 MET A C 1
ATOM 1998 O O . MET A 1 246 ? 44.541 -6.769 16.151 1.00 53.72 246 MET A O 1
ATOM 2002 N N . PHE A 1 247 ? 45.482 -8.164 17.638 1.00 51.69 247 PHE A N 1
ATOM 2003 C CA . PHE A 1 247 ? 45.057 -9.400 16.991 1.00 51.69 247 PHE A CA 1
ATOM 2004 C C . PHE A 1 247 ? 44.432 -10.316 18.040 1.00 51.69 247 PHE A C 1
ATOM 2006 O O . PHE A 1 247 ? 44.965 -10.458 19.139 1.00 51.69 247 PHE A O 1
ATOM 2013 N N . PHE A 1 248 ? 43.304 -10.937 17.705 1.00 53.50 248 PHE A N 1
ATOM 2014 C CA . PHE A 1 248 ? 42.753 -12.025 18.510 1.00 53.50 248 PHE A CA 1
ATOM 2015 C C . PHE A 1 248 ? 43.639 -13.250 18.320 1.00 53.50 248 PHE A C 1
ATOM 2017 O O . PHE A 1 248 ? 43.932 -13.619 17.180 1.00 53.50 248 PHE A O 1
ATOM 2024 N N . THR A 1 249 ? 44.087 -13.872 19.411 1.00 53.03 249 THR A N 1
ATOM 2025 C CA . THR A 1 249 ? 45.019 -15.004 19.286 1.00 53.03 249 THR A CA 1
ATOM 2026 C C . THR A 1 249 ? 44.299 -16.302 18.927 1.00 53.03 249 THR A C 1
ATOM 2028 O O . THR A 1 249 ? 44.901 -17.204 18.344 1.00 53.03 249 THR A O 1
ATOM 2031 N N . ASN A 1 250 ? 42.989 -16.381 19.187 1.00 51.12 250 ASN A N 1
ATOM 2032 C CA . ASN A 1 250 ? 42.124 -17.465 18.732 1.00 51.12 250 ASN A CA 1
ATOM 2033 C C . ASN A 1 250 ? 40.655 -17.018 18.551 1.00 51.12 250 ASN A C 1
ATOM 2035 O O . ASN A 1 250 ? 40.232 -15.965 19.020 1.00 51.12 250 ASN A O 1
ATOM 2039 N N . LEU A 1 251 ? 39.859 -17.851 17.869 1.00 53.03 251 LEU A N 1
ATOM 2040 C CA . LEU A 1 251 ? 38.433 -17.602 17.602 1.00 53.03 251 LEU A CA 1
ATOM 2041 C C . LEU A 1 251 ? 37.565 -17.634 18.873 1.00 53.03 251 LEU A C 1
ATOM 2043 O O . LEU A 1 251 ? 36.559 -16.937 18.951 1.00 53.03 251 LEU A O 1
ATOM 2047 N N . THR A 1 252 ? 37.960 -18.415 19.875 1.00 61.50 252 THR A N 1
ATOM 2048 C CA . THR A 1 252 ? 37.280 -18.556 21.174 1.00 61.50 252 THR A CA 1
ATOM 2049 C C . THR A 1 252 ? 37.198 -17.217 21.925 1.00 61.50 252 THR A C 1
ATOM 2051 O O . THR A 1 252 ? 36.266 -16.983 22.684 1.00 61.50 252 THR A O 1
ATOM 2054 N N . GLU A 1 253 ? 38.132 -16.292 21.679 1.00 59.25 253 GLU A N 1
ATOM 2055 C CA . GLU A 1 253 ? 38.151 -14.958 22.299 1.00 59.25 253 GLU A CA 1
ATOM 2056 C C . GLU A 1 253 ? 37.026 -14.025 21.830 1.00 59.25 253 GLU A C 1
ATOM 2058 O O . GLU A 1 253 ? 36.640 -13.120 22.572 1.00 59.25 253 GLU A O 1
ATOM 2063 N N . ILE A 1 254 ? 36.496 -14.229 20.620 1.00 57.38 254 ILE A N 1
ATOM 2064 C CA . ILE A 1 254 ? 35.420 -13.400 20.046 1.00 57.38 254 ILE A CA 1
ATOM 2065 C C . ILE A 1 254 ? 34.058 -14.088 20.078 1.00 57.38 254 ILE A C 1
ATOM 2067 O O . ILE A 1 254 ? 33.029 -13.431 19.899 1.00 57.38 254 ILE A O 1
ATOM 2071 N N . LEU A 1 255 ? 34.044 -15.402 20.284 1.00 50.16 255 LEU A N 1
ATOM 2072 C CA . LEU A 1 255 ? 32.832 -16.200 20.299 1.00 50.16 255 LEU A CA 1
ATOM 2073 C C . LEU A 1 255 ? 32.143 -16.070 21.657 1.00 50.16 255 LEU A C 1
ATOM 2075 O O . LEU A 1 255 ? 32.734 -16.277 22.715 1.00 50.16 255 LEU A O 1
ATOM 2079 N N . ASN A 1 256 ? 30.858 -15.729 21.627 1.00 56.06 256 ASN A N 1
ATOM 2080 C CA . ASN A 1 256 ? 30.052 -15.686 22.836 1.00 56.06 256 ASN A CA 1
ATOM 2081 C C . ASN A 1 256 ? 29.734 -17.120 23.302 1.00 56.06 256 ASN A C 1
ATOM 2083 O O . ASN A 1 256 ? 28.821 -17.764 22.783 1.00 56.06 256 ASN A O 1
ATOM 2087 N N . HIS A 1 257 ? 30.501 -17.627 24.269 1.00 59.44 257 HIS A N 1
ATOM 2088 C CA . HIS A 1 257 ? 30.329 -18.973 24.829 1.00 59.44 257 HIS A CA 1
ATOM 2089 C C . HIS A 1 257 ? 29.161 -19.090 25.817 1.00 59.44 257 HIS A C 1
ATOM 2091 O O . HIS A 1 257 ? 28.679 -20.197 26.048 1.00 59.44 257 HIS A O 1
ATOM 2097 N N . ASP A 1 258 ? 28.641 -17.965 26.314 1.00 53.59 258 ASP A N 1
ATOM 2098 C CA . ASP A 1 258 ? 27.457 -17.899 27.184 1.00 53.59 258 ASP A CA 1
ATOM 2099 C C . ASP A 1 258 ? 26.147 -17.944 26.384 1.00 53.59 258 ASP A C 1
ATOM 2101 O O . ASP A 1 258 ? 25.085 -17.473 26.811 1.00 53.59 258 ASP A O 1
ATOM 2105 N N . TRP A 1 259 ? 26.208 -18.520 25.186 1.00 50.66 259 TRP A N 1
ATOM 2106 C CA . TRP A 1 259 ? 25.048 -18.726 24.350 1.00 50.66 259 TRP A CA 1
ATOM 2107 C C . TRP A 1 259 ? 24.047 -19.635 25.056 1.00 50.66 259 TRP A C 1
ATOM 2109 O O . TRP A 1 259 ? 24.259 -20.833 25.255 1.00 50.66 259 TRP A O 1
ATOM 2119 N N . LYS A 1 260 ? 22.888 -19.068 25.391 1.00 47.16 260 LYS A N 1
ATOM 2120 C CA . LYS A 1 260 ? 21.716 -19.879 25.699 1.00 47.16 260 LYS A CA 1
ATOM 2121 C C . LYS A 1 260 ? 21.391 -20.673 24.435 1.00 47.16 260 LYS A C 1
ATOM 2123 O O . LYS A 1 260 ? 21.080 -20.087 23.404 1.00 47.16 260 LYS A O 1
ATOM 2128 N N . LYS A 1 261 ? 21.449 -22.006 24.532 1.00 44.47 261 LYS A N 1
ATOM 2129 C CA . LYS A 1 261 ? 21.202 -22.975 23.440 1.00 44.47 261 LYS A CA 1
ATOM 2130 C C . LYS A 1 261 ? 19.883 -22.739 22.682 1.00 44.47 261 LYS A C 1
ATOM 2132 O O . LYS A 1 261 ? 19.730 -23.207 21.562 1.00 44.47 261 LYS A O 1
ATOM 2137 N N . ASN A 1 262 ? 18.973 -21.979 23.292 1.00 42.47 262 ASN A N 1
ATOM 2138 C CA . ASN A 1 262 ? 17.729 -21.506 22.714 1.00 42.47 262 ASN A CA 1
ATOM 2139 C C . ASN A 1 262 ? 17.791 -19.983 22.559 1.00 42.47 262 ASN A C 1
ATOM 2141 O O . ASN A 1 262 ? 17.707 -19.247 23.547 1.00 42.47 262 ASN A O 1
ATOM 2145 N N . ILE A 1 263 ? 17.889 -19.514 21.318 1.00 41.84 263 ILE A N 1
ATOM 2146 C CA . ILE A 1 263 ? 17.541 -18.134 20.983 1.00 41.84 263 ILE A CA 1
ATOM 2147 C C . ILE A 1 263 ? 16.011 -18.096 20.938 1.00 41.84 263 ILE A C 1
ATOM 2149 O O . ILE A 1 263 ? 15.427 -18.822 20.129 1.00 41.84 263 ILE A O 1
ATOM 2153 N N . PRO A 1 264 ? 15.328 -17.321 21.794 1.00 35.19 264 PRO A N 1
ATOM 2154 C CA . PRO A 1 264 ? 13.880 -17.239 21.733 1.00 35.19 264 PRO A CA 1
ATOM 2155 C C . PRO A 1 264 ? 13.491 -16.533 20.432 1.00 35.19 264 PRO A C 1
ATOM 2157 O O . PRO A 1 264 ? 13.593 -15.314 20.321 1.00 35.19 264 PRO A O 1
ATOM 2160 N N . ASN A 1 265 ? 13.043 -17.301 19.442 1.00 34.41 265 ASN A N 1
ATOM 2161 C CA . ASN A 1 265 ? 12.308 -16.746 18.318 1.00 34.41 265 ASN A CA 1
ATOM 2162 C C . ASN A 1 265 ? 10.875 -16.501 18.779 1.00 34.41 265 ASN A C 1
ATOM 2164 O O . ASN A 1 265 ? 10.106 -17.430 19.022 1.00 34.41 265 ASN A O 1
ATOM 2168 N N . PHE A 1 266 ? 10.531 -15.228 18.925 1.00 31.80 266 PHE A N 1
ATOM 2169 C CA . PHE A 1 266 ? 9.171 -14.802 19.197 1.00 31.80 266 PHE A CA 1
ATOM 2170 C C . PHE A 1 266 ? 8.402 -14.683 17.880 1.00 31.80 266 PHE A C 1
ATOM 2172 O O . PHE A 1 266 ? 8.530 -13.693 17.167 1.00 31.80 266 PHE A O 1
ATOM 2179 N N . HIS A 1 267 ? 7.533 -15.656 17.607 1.00 35.28 267 HIS A N 1
ATOM 2180 C CA . HIS A 1 267 ? 6.321 -15.409 16.831 1.00 35.28 267 HIS A CA 1
ATOM 2181 C C . HIS A 1 267 ? 5.126 -15.509 17.774 1.00 35.28 267 HIS A C 1
ATOM 2183 O O . HIS A 1 267 ? 4.633 -16.581 18.118 1.00 35.28 267 HIS A O 1
ATOM 2189 N N . ILE A 1 268 ? 4.722 -14.335 18.246 1.00 38.84 268 ILE A N 1
ATOM 2190 C CA . ILE A 1 268 ? 3.590 -14.108 19.134 1.00 38.84 268 ILE A CA 1
ATOM 2191 C C . ILE A 1 268 ? 2.328 -14.517 18.354 1.00 38.84 268 ILE A C 1
ATOM 2193 O O . ILE A 1 268 ? 1.953 -13.812 17.425 1.00 38.84 268 ILE A O 1
ATOM 2197 N N . ASN A 1 269 ? 1.715 -15.657 18.706 1.00 37.19 269 ASN A N 1
ATOM 2198 C CA . ASN A 1 269 ? 0.300 -16.029 18.456 1.00 37.19 269 ASN A CA 1
ATOM 2199 C C . ASN A 1 269 ? -0.054 -17.267 17.604 1.00 37.19 269 ASN A C 1
ATOM 2201 O O . ASN A 1 269 ? -1.228 -17.419 17.277 1.00 37.19 269 ASN A O 1
ATOM 2205 N N . LYS A 1 270 ? 0.829 -18.231 17.316 1.00 39.56 270 LYS A N 1
ATOM 2206 C CA . LYS A 1 270 ? 0.338 -19.556 16.860 1.00 39.56 270 LYS A CA 1
ATOM 2207 C C . LYS A 1 270 ? 0.929 -20.707 17.661 1.00 39.56 270 LYS A C 1
ATOM 2209 O O . LYS A 1 270 ? 2.098 -21.038 17.511 1.00 39.56 270 LYS A O 1
ATOM 2214 N N . GLN A 1 271 ? 0.087 -21.347 18.477 1.00 48.50 271 GLN A N 1
ATOM 2215 C CA . GLN A 1 271 ? 0.351 -22.699 18.965 1.00 48.50 271 GLN A CA 1
ATOM 2216 C C . GLN A 1 271 ? 0.135 -23.676 17.807 1.00 48.50 271 GLN A C 1
ATOM 2218 O O . GLN A 1 271 ? -0.998 -23.976 17.433 1.00 48.50 271 GLN A O 1
ATOM 2223 N N . ILE A 1 272 ? 1.236 -24.140 17.224 1.00 51.62 272 ILE A N 1
ATOM 2224 C CA . ILE A 1 272 ? 1.253 -25.254 16.277 1.00 51.62 272 ILE A CA 1
ATOM 2225 C C . ILE A 1 272 ? 1.429 -26.518 17.120 1.00 51.62 272 ILE A C 1
ATOM 2227 O O . ILE A 1 272 ? 2.403 -26.622 17.862 1.00 51.62 272 ILE A O 1
ATOM 2231 N N . LYS A 1 273 ? 0.444 -27.424 17.073 1.00 53.28 273 LYS A N 1
ATOM 2232 C CA . LYS A 1 273 ? 0.398 -28.618 17.936 1.00 53.28 273 LYS A CA 1
ATOM 2233 C C . LYS A 1 273 ? 1.484 -29.644 17.610 1.00 53.28 273 LYS A C 1
ATOM 2235 O O . LYS A 1 273 ? 1.909 -30.332 18.529 1.00 53.28 273 LYS A O 1
ATOM 2240 N N . ASP A 1 274 ? 1.941 -29.698 16.360 1.00 59.69 274 ASP A N 1
ATOM 2241 C CA . ASP A 1 274 ? 3.086 -30.513 15.956 1.00 59.69 274 ASP A CA 1
ATOM 2242 C C . ASP A 1 274 ? 3.847 -29.856 14.780 1.00 59.69 274 ASP A C 1
ATOM 2244 O O . ASP A 1 274 ? 3.364 -29.841 13.644 1.00 59.69 274 ASP A O 1
ATOM 2248 N N . PRO A 1 275 ? 4.990 -29.199 15.043 1.00 46.53 275 PRO A N 1
ATOM 2249 C CA . PRO A 1 275 ? 5.746 -28.469 14.029 1.00 46.53 275 PRO A CA 1
ATOM 2250 C C . PRO A 1 275 ? 6.429 -29.369 12.991 1.00 46.53 275 PRO A C 1
ATOM 2252 O O . PRO A 1 275 ? 6.614 -28.929 11.858 1.00 46.53 275 PRO A O 1
ATOM 2255 N N . GLU A 1 276 ? 6.822 -30.599 13.340 1.00 51.03 276 GLU A N 1
ATOM 2256 C CA . GLU A 1 276 ? 7.615 -31.451 12.439 1.00 51.03 276 GLU A CA 1
ATOM 2257 C C . GLU A 1 276 ? 6.792 -31.979 11.256 1.00 51.03 276 GLU A C 1
ATOM 2259 O O . GLU A 1 276 ? 7.285 -31.999 10.128 1.00 51.03 276 GLU A O 1
ATOM 2264 N N . GLU A 1 277 ? 5.524 -32.327 11.480 1.00 51.97 277 GLU A N 1
ATOM 2265 C CA . GLU A 1 277 ? 4.588 -32.783 10.441 1.00 51.97 277 GLU A CA 1
ATOM 2266 C C . GLU A 1 277 ? 4.223 -31.650 9.463 1.00 51.97 277 GLU A C 1
ATOM 2268 O O . GLU A 1 277 ? 4.300 -31.817 8.244 1.00 51.97 277 GLU A O 1
ATOM 2273 N N . TYR A 1 278 ? 3.968 -30.446 9.992 1.00 54.88 278 TYR A N 1
ATOM 2274 C CA . TYR A 1 278 ? 3.634 -29.248 9.211 1.00 54.88 278 TYR A CA 1
ATOM 2275 C C . TYR A 1 278 ? 4.729 -28.861 8.203 1.00 54.88 278 TYR A C 1
ATOM 2277 O O . TYR A 1 278 ? 4.445 -28.481 7.064 1.00 54.88 278 TYR A O 1
ATOM 2285 N N . PHE A 1 279 ? 6.001 -28.965 8.599 1.00 47.31 279 PHE A N 1
ATOM 2286 C CA . PHE A 1 279 ? 7.115 -28.655 7.700 1.00 47.31 279 PHE A CA 1
ATOM 2287 C C . PHE A 1 279 ? 7.413 -29.782 6.702 1.00 47.31 279 PHE A C 1
ATOM 2289 O O . PHE A 1 279 ? 7.961 -29.507 5.632 1.00 47.31 279 PHE A O 1
ATOM 2296 N N . LYS A 1 280 ? 7.015 -31.024 6.998 1.00 52.62 280 LYS A N 1
ATOM 2297 C CA . LYS A 1 280 ? 7.189 -32.174 6.101 1.00 52.62 280 LYS A CA 1
ATOM 2298 C C . LYS A 1 280 ? 6.179 -32.163 4.945 1.00 52.62 280 LYS A C 1
ATOM 2300 O O . LYS A 1 280 ? 6.581 -32.407 3.809 1.00 52.62 280 LYS A O 1
ATOM 2305 N N . GLU A 1 281 ? 4.921 -31.786 5.198 1.00 46.47 281 GLU A N 1
ATOM 2306 C CA . GLU A 1 281 ? 3.862 -31.683 4.172 1.00 46.47 281 GLU A CA 1
ATOM 2307 C C . GLU A 1 281 ? 4.072 -30.519 3.185 1.00 46.47 281 GLU A C 1
ATOM 2309 O O . GLU A 1 281 ? 3.816 -30.643 1.987 1.00 46.47 281 GLU A O 1
ATOM 2314 N N . ILE A 1 282 ? 4.570 -29.370 3.656 1.00 46.00 282 ILE A N 1
ATOM 2315 C CA . ILE A 1 282 ? 4.696 -28.164 2.818 1.00 46.00 282 ILE A CA 1
ATOM 2316 C C . ILE A 1 282 ? 5.894 -28.238 1.864 1.00 46.00 282 ILE A C 1
ATOM 2318 O O . ILE A 1 282 ? 5.840 -27.687 0.762 1.00 46.00 282 ILE A O 1
ATOM 2322 N N . VAL A 1 283 ? 6.981 -28.894 2.275 1.00 40.19 283 VAL A N 1
ATOM 2323 C CA . VAL A 1 283 ? 8.260 -28.839 1.550 1.00 40.19 283 VAL A CA 1
ATOM 2324 C C . VAL A 1 283 ? 8.433 -29.999 0.561 1.00 40.19 283 VAL A C 1
ATOM 2326 O O . VAL A 1 283 ? 9.188 -29.845 -0.398 1.00 40.19 283 VAL A O 1
ATOM 2329 N N . LEU A 1 284 ? 7.726 -31.126 0.727 1.00 37.84 284 LEU A N 1
ATOM 2330 C CA . LEU A 1 284 ? 8.001 -32.344 -0.053 1.00 37.84 284 LEU A CA 1
ATOM 2331 C C . LEU A 1 284 ? 6.890 -32.800 -1.023 1.00 37.84 284 LEU A C 1
ATOM 2333 O O . LEU A 1 284 ? 7.224 -33.486 -1.984 1.00 37.84 284 LEU A O 1
ATOM 2337 N N . GLU A 1 285 ? 5.619 -32.395 -0.881 1.00 36.59 285 GLU A N 1
ATOM 2338 C CA . GLU A 1 285 ? 4.527 -32.969 -1.708 1.00 36.59 285 GLU A CA 1
ATOM 2339 C C . GLU A 1 285 ? 4.034 -32.130 -2.905 1.00 36.59 285 GLU A C 1
ATOM 2341 O O . GLU A 1 285 ? 3.264 -32.631 -3.721 1.00 36.59 285 GLU A O 1
ATOM 2346 N N . LYS A 1 286 ? 4.480 -30.880 -3.097 1.00 33.31 286 LYS A N 1
ATOM 2347 C CA . LYS A 1 286 ? 3.964 -30.019 -4.192 1.00 33.31 286 LYS A CA 1
ATOM 2348 C C . LYS A 1 286 ? 4.885 -29.818 -5.397 1.00 33.31 286 LYS A C 1
ATOM 2350 O O . LYS A 1 286 ? 4.625 -28.941 -6.216 1.00 33.31 286 LYS A O 1
ATOM 2355 N N . MET A 1 287 ? 5.921 -30.637 -5.560 1.00 26.12 287 MET A N 1
ATOM 2356 C CA . MET A 1 287 ? 6.788 -30.589 -6.746 1.00 26.12 287 MET A CA 1
ATOM 2357 C C . MET A 1 287 ? 6.655 -31.848 -7.605 1.00 26.12 287 MET A C 1
ATOM 2359 O O . MET A 1 287 ? 7.590 -32.628 -7.716 1.00 26.12 287 MET A O 1
ATOM 2363 N N . TYR A 1 288 ? 5.507 -32.016 -8.261 1.00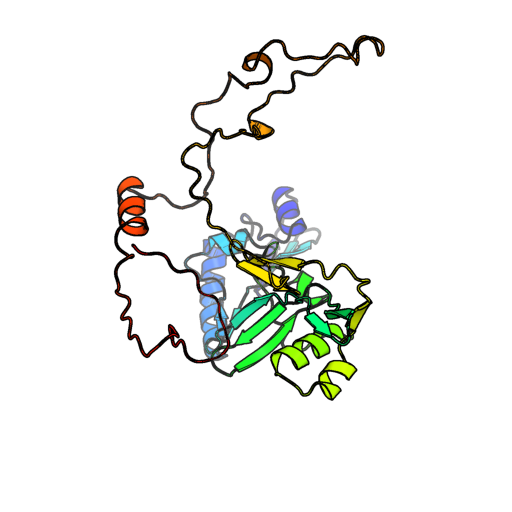 36.56 288 TYR A N 1
ATOM 2364 C CA . TYR A 1 288 ? 5.433 -32.821 -9.481 1.00 36.56 288 TYR A CA 1
ATOM 2365 C C . TYR A 1 288 ? 4.498 -32.167 -10.493 1.00 36.56 288 TYR A C 1
ATOM 2367 O O . TYR A 1 288 ? 3.289 -32.119 -10.280 1.00 36.56 288 TYR A O 1
ATOM 2375 N N . THR A 1 289 ? 5.048 -31.710 -11.622 1.00 32.16 289 THR A N 1
ATOM 2376 C CA . THR A 1 289 ? 4.441 -31.909 -12.952 1.00 32.16 289 THR A CA 1
ATOM 2377 C C . THR A 1 289 ? 5.426 -31.602 -14.087 1.00 32.16 289 THR A C 1
ATOM 2379 O O . THR A 1 289 ? 6.381 -30.849 -13.933 1.00 32.16 289 THR A O 1
ATOM 2382 N N . CYS A 1 290 ? 5.195 -32.305 -15.194 1.00 29.72 290 CYS A N 1
ATOM 2383 C CA . CYS A 1 290 ? 6.108 -32.683 -16.270 1.00 29.72 290 CYS A CA 1
ATOM 2384 C C . CYS A 1 290 ? 6.326 -31.585 -17.331 1.00 29.72 290 CYS A C 1
ATOM 2386 O O . CYS A 1 290 ? 5.411 -30.818 -17.625 1.00 29.72 290 CYS A O 1
ATOM 2388 N N . ILE A 1 291 ? 7.504 -31.577 -17.965 1.00 27.91 291 ILE A N 1
ATOM 2389 C CA . ILE A 1 291 ? 7.834 -30.755 -19.140 1.00 27.91 291 ILE A CA 1
ATOM 2390 C C . ILE A 1 291 ? 7.679 -31.633 -20.390 1.00 27.91 291 ILE A C 1
ATOM 2392 O O . ILE A 1 291 ? 8.298 -32.691 -20.475 1.00 27.91 291 ILE A O 1
ATOM 2396 N N . CYS A 1 292 ? 6.878 -31.196 -21.366 1.00 32.44 292 CYS A N 1
ATOM 2397 C CA . CYS A 1 292 ? 6.870 -31.781 -22.710 1.00 32.44 292 CYS A CA 1
ATOM 2398 C C . CYS A 1 292 ? 7.787 -30.958 -23.620 1.00 32.44 292 CYS A C 1
ATOM 2400 O O . CYS A 1 292 ? 7.622 -29.744 -23.730 1.00 32.44 292 CYS A O 1
ATOM 2402 N N . ILE A 1 293 ? 8.744 -31.626 -24.265 1.00 28.53 293 ILE A N 1
ATOM 2403 C CA . ILE A 1 293 ? 9.704 -31.024 -25.194 1.00 28.53 293 ILE A CA 1
ATOM 2404 C C . ILE A 1 293 ? 9.352 -31.501 -26.603 1.00 28.53 293 ILE A C 1
ATOM 2406 O O . ILE A 1 293 ? 9.294 -32.705 -26.843 1.00 28.53 293 ILE A O 1
ATOM 2410 N N . HIS A 1 294 ? 9.156 -30.570 -27.537 1.00 29.73 294 HIS A N 1
ATOM 2411 C CA . HIS A 1 294 ? 9.167 -30.868 -28.969 1.00 29.73 294 HIS A CA 1
ATOM 2412 C C . HIS A 1 294 ? 10.354 -30.166 -29.629 1.00 29.73 294 HIS A C 1
ATOM 2414 O O . HIS A 1 294 ? 10.605 -28.987 -29.390 1.00 29.73 294 HIS A O 1
ATOM 2420 N N . GLN A 1 295 ? 11.078 -30.920 -30.453 1.00 26.92 295 GLN A N 1
ATOM 2421 C CA . GLN A 1 295 ? 12.252 -30.479 -31.194 1.00 26.92 295 GLN A CA 1
ATOM 2422 C C . GLN A 1 295 ? 11.872 -30.312 -32.668 1.00 26.92 295 GLN A C 1
ATOM 2424 O O . GLN A 1 295 ? 11.358 -31.251 -33.276 1.00 26.92 295 GLN A O 1
ATOM 2429 N N . ILE A 1 296 ? 12.112 -29.127 -33.231 1.00 29.95 296 ILE A N 1
ATOM 2430 C CA . ILE A 1 296 ? 12.019 -28.872 -34.672 1.00 29.95 296 ILE A CA 1
ATOM 2431 C C . ILE A 1 296 ? 13.277 -28.082 -35.056 1.00 29.95 296 ILE A C 1
ATOM 2433 O O . ILE A 1 296 ? 13.387 -26.898 -34.742 1.00 29.95 296 ILE A O 1
ATOM 2437 N N . ASP A 1 297 ? 14.233 -28.774 -35.682 1.00 35.88 297 ASP A N 1
ATOM 2438 C CA . ASP A 1 297 ? 15.566 -28.281 -36.064 1.00 35.88 297 ASP A CA 1
ATOM 2439 C C . ASP A 1 297 ? 16.330 -27.548 -34.935 1.00 35.88 297 ASP A C 1
ATOM 2441 O O . ASP A 1 297 ? 16.125 -27.821 -33.751 1.00 35.88 297 ASP A O 1
ATOM 2445 N N . SER A 1 298 ? 17.294 -26.687 -35.280 1.00 28.47 298 SER A N 1
ATOM 2446 C CA . SER A 1 298 ? 18.289 -26.078 -34.377 1.00 28.47 298 SER A CA 1
ATOM 2447 C C . SER A 1 298 ? 17.731 -25.098 -33.329 1.00 28.47 298 SER A C 1
ATOM 2449 O O . SER A 1 298 ? 18.501 -24.345 -32.735 1.00 28.47 298 SER A O 1
ATOM 2451 N N . PHE A 1 299 ? 16.418 -25.081 -33.087 1.00 27.72 299 PHE A N 1
ATOM 2452 C CA . PHE A 1 299 ? 15.773 -24.204 -32.115 1.00 27.72 299 PHE A CA 1
ATOM 2453 C C . PHE A 1 299 ? 14.912 -24.993 -31.126 1.00 27.72 299 PHE A C 1
ATOM 2455 O O . PHE A 1 299 ? 14.055 -25.793 -31.496 1.00 27.72 299 PHE A O 1
ATOM 2462 N N . LEU A 1 300 ? 15.114 -24.707 -29.839 1.00 26.64 300 LEU A N 1
ATOM 2463 C CA . LEU A 1 300 ? 14.248 -25.163 -28.757 1.00 26.64 300 LEU A CA 1
ATOM 2464 C C . LEU A 1 300 ? 13.183 -24.084 -28.511 1.00 26.64 300 LEU A C 1
ATOM 2466 O O . LEU A 1 300 ? 13.507 -22.988 -28.053 1.00 26.64 300 LEU A O 1
ATOM 2470 N N . VAL A 1 301 ? 11.918 -24.368 -28.823 1.00 26.86 301 VAL A N 1
ATOM 2471 C CA . VAL A 1 301 ? 10.806 -23.434 -28.582 1.00 26.86 301 VAL A CA 1
ATOM 2472 C C . VAL A 1 301 ? 10.052 -23.863 -27.327 1.00 26.86 301 VAL A C 1
ATOM 2474 O O . VAL A 1 301 ? 9.398 -24.901 -27.313 1.00 26.86 301 VAL A O 1
ATOM 2477 N N . VAL A 1 302 ? 10.109 -23.039 -26.277 1.00 27.47 302 VAL A N 1
ATOM 2478 C CA . VAL A 1 302 ? 9.242 -23.156 -25.095 1.00 27.47 302 VAL A CA 1
ATOM 2479 C C . VAL A 1 302 ? 8.234 -22.015 -25.144 1.00 27.47 302 VAL A C 1
ATOM 2481 O O . VAL A 1 302 ? 8.589 -20.847 -24.999 1.00 27.47 302 VAL A O 1
ATOM 2484 N N . THR A 1 303 ? 6.967 -22.338 -25.399 1.00 25.41 303 THR A N 1
ATOM 2485 C CA . THR A 1 303 ? 5.901 -21.338 -25.498 1.00 25.41 303 THR A CA 1
ATOM 2486 C C . THR A 1 303 ? 5.249 -21.114 -24.132 1.00 25.41 303 THR A C 1
ATOM 2488 O O . THR A 1 303 ? 4.549 -21.986 -23.628 1.00 25.41 303 THR A O 1
ATOM 2491 N N . LEU A 1 304 ? 5.398 -19.914 -23.567 1.00 27.95 304 LEU A N 1
ATOM 2492 C CA . LEU A 1 304 ? 4.421 -19.341 -22.636 1.00 27.95 304 LEU A CA 1
ATOM 2493 C C . LEU A 1 304 ? 3.855 -18.078 -23.283 1.00 27.95 304 LEU A C 1
ATOM 2495 O O . LEU A 1 304 ? 4.596 -17.234 -23.783 1.00 27.95 304 LEU A O 1
ATOM 2499 N N . HIS A 1 305 ? 2.529 -18.000 -23.367 1.00 29.48 305 HIS A N 1
ATOM 2500 C CA . HIS A 1 305 ? 1.852 -16.939 -24.100 1.00 29.48 305 HIS A CA 1
ATOM 2501 C C . HIS A 1 305 ? 2.047 -15.567 -23.428 1.00 29.48 305 HIS A C 1
ATOM 2503 O O . HIS A 1 305 ? 1.585 -15.332 -22.315 1.00 29.48 305 HIS A O 1
ATOM 2509 N N . TYR A 1 306 ? 2.672 -14.686 -24.214 1.00 28.81 306 TYR A N 1
ATOM 2510 C CA . TYR A 1 306 ? 2.884 -13.240 -24.100 1.00 28.81 306 TYR A CA 1
ATOM 2511 C C . TYR A 1 306 ? 4.027 -12.710 -23.210 1.00 28.81 306 TYR A C 1
ATOM 2513 O O . TYR A 1 306 ? 3.957 -12.668 -21.988 1.00 28.81 306 TYR A O 1
ATOM 2521 N N . ILE A 1 307 ? 5.002 -12.156 -23.950 1.00 27.59 307 ILE A N 1
ATOM 2522 C CA . ILE A 1 307 ? 6.141 -11.293 -23.603 1.00 27.59 307 ILE A CA 1
ATOM 2523 C C . ILE A 1 307 ? 7.276 -12.005 -22.860 1.00 27.59 307 ILE A C 1
ATOM 2525 O O . ILE A 1 307 ? 7.112 -12.575 -21.790 1.00 27.59 307 ILE A O 1
ATOM 2529 N N . VAL A 1 308 ? 8.445 -11.969 -23.506 1.00 27.80 308 VAL A N 1
ATOM 2530 C CA . VAL A 1 308 ? 9.649 -12.752 -23.213 1.00 27.80 308 VAL A CA 1
ATOM 2531 C C . VAL A 1 308 ? 10.043 -12.646 -21.737 1.00 27.80 308 VAL A C 1
ATOM 2533 O O . VAL A 1 308 ? 10.596 -11.652 -21.274 1.00 27.80 308 VAL A O 1
ATOM 2536 N N . MET A 1 309 ? 9.737 -13.725 -21.025 1.00 25.30 309 MET A N 1
ATOM 2537 C CA . MET A 1 309 ? 10.092 -14.035 -19.650 1.00 25.30 309 MET A CA 1
ATOM 2538 C C . MET A 1 309 ? 11.183 -15.108 -19.716 1.00 25.30 309 MET A C 1
ATOM 2540 O O . MET A 1 309 ? 10.948 -16.180 -20.272 1.00 25.30 309 MET A O 1
ATOM 2544 N N . ILE A 1 310 ? 12.365 -14.865 -19.149 1.00 24.66 310 ILE A N 1
ATOM 2545 C CA . ILE A 1 310 ? 13.307 -15.958 -18.878 1.00 24.66 310 ILE A CA 1
ATOM 2546 C C . ILE A 1 310 ? 12.898 -16.559 -17.534 1.00 24.66 310 ILE A C 1
ATOM 2548 O O . ILE A 1 310 ? 13.142 -15.981 -16.476 1.00 24.66 310 ILE A O 1
ATOM 2552 N N . VAL A 1 311 ? 12.220 -17.705 -17.591 1.00 24.88 311 VAL A N 1
ATOM 2553 C CA . VAL A 1 311 ? 11.875 -18.524 -16.426 1.00 24.88 311 VAL A CA 1
ATOM 2554 C C . VAL A 1 311 ? 12.970 -19.570 -16.252 1.00 24.88 311 VAL A C 1
ATOM 2556 O O . VAL A 1 311 ? 13.110 -20.469 -17.075 1.00 24.88 311 VAL A O 1
ATOM 2559 N N . ILE A 1 312 ? 13.730 -19.473 -15.162 1.00 25.94 312 ILE A N 1
ATOM 2560 C CA . ILE A 1 312 ? 14.497 -20.608 -14.647 1.00 25.94 312 ILE A CA 1
ATOM 2561 C C . ILE A 1 312 ? 13.542 -21.396 -13.752 1.00 25.94 312 ILE A C 1
ATOM 2563 O O . ILE A 1 312 ? 13.244 -20.972 -12.635 1.00 25.94 312 ILE A O 1
ATOM 2567 N N . HIS A 1 313 ? 13.070 -22.545 -14.236 1.00 22.88 313 HIS A N 1
ATOM 2568 C CA . HIS A 1 313 ? 12.538 -23.590 -13.372 1.00 22.88 313 HIS A CA 1
ATOM 2569 C C . HIS A 1 313 ? 13.338 -24.883 -13.525 1.00 22.88 313 HIS A C 1
ATOM 2571 O O . HIS A 1 313 ? 13.784 -25.267 -14.600 1.00 22.88 313 HIS A O 1
ATOM 2577 N N . LYS A 1 314 ? 13.546 -25.457 -12.345 1.00 29.41 314 LYS A N 1
ATOM 2578 C CA . LYS A 1 314 ? 14.281 -26.652 -11.945 1.00 29.41 314 LYS A CA 1
ATOM 2579 C C . LYS A 1 314 ? 13.625 -27.931 -12.504 1.00 29.41 314 LYS A C 1
ATOM 2581 O O . LYS A 1 314 ? 12.473 -27.874 -12.918 1.00 29.41 314 LYS A O 1
ATOM 2586 N N . CYS A 1 315 ? 14.330 -29.054 -12.329 1.00 24.41 315 CYS A N 1
ATOM 2587 C CA . CYS A 1 315 ? 13.981 -30.465 -12.603 1.00 24.41 315 CYS A CA 1
ATOM 2588 C C . CYS A 1 315 ? 14.532 -30.958 -13.954 1.00 24.41 315 CYS A C 1
ATOM 2590 O O . CYS A 1 315 ? 14.203 -30.385 -14.983 1.00 24.41 315 CYS A O 1
ATOM 2592 N N . PHE A 1 316 ? 15.363 -31.997 -14.047 1.00 36.97 316 PHE A N 1
ATOM 2593 C CA . PHE A 1 316 ? 15.895 -32.975 -13.086 1.00 36.97 316 PHE A CA 1
ATOM 2594 C C . PHE A 1 316 ? 17.424 -32.968 -13.126 1.00 36.97 316 PHE A C 1
ATOM 2596 O O . PHE A 1 316 ? 17.977 -32.702 -14.214 1.00 36.97 316 PHE A O 1
#

Organism: NCBI:txid143950

pLDDT: mean 70.98, std 23.03, range [22.88, 96.94]

Secondary structure (DSSP, 8-state):
-EEEEEE----HHHHHHHHTT---TTTS-HHHHHHHHHHHHHHHHHTTEEESS-GGGHHHHHHS--EEEEE-SSEEEEEE---EEETT--EEEEEE-PPEEEETTEEEEEE--SEEEEEETTT--EEEE-GGGGGG--TTT-SS----SS----SSHHHHHHHHHTT--HHHHHHHPEEEEEEPPS--PPEEEEEETTEEEEES--TT------------------GGGB---------GGGGGG---SSGGGTB-TT--S------TT---S-HHHHHHHHHHSS---PPP--EETTEE----SSS---------